Protein AF-A0A016TG68-F1 (afdb_monomer_lite)

Organism: NCBI:txid53326

Sequence (229 aa):
MYLSTQDVYTLNFLNDNLTSVFHIIVNYFLALFPVFTITTNYPIVGATLVNNVRVLRDLIFSANAKVYTEEQTEAEKKKSKTAHILSDIVIYVTMLGLPTVISIITDDMLLLATVTGSYPGVGVQFLIPCLLVIYSRNYAKNELNFPVPKKYASPFESRYWLYAIFLWAAFSIVMVTLNLIGIQKKKRDGNQGFTRVCIIVRERGAYTGNSDWYIEAARHVHLFALVRR

pLDDT: mean 70.19, std 19.14, range [30.45, 92.56]

Radius of gyration: 26.28 Å; chains: 1; bounding box: 58×66×70 Å

Structure (mmCIF, N/CA/C/O backbone):
data_AF-A0A016TG68-F1
#
_entry.id   AF-A0A016TG68-F1
#
loop_
_atom_site.group_PDB
_atom_site.id
_atom_site.type_symbol
_atom_site.label_atom_id
_atom_site.label_alt_id
_atom_site.label_comp_id
_atom_site.label_asym_id
_atom_site.label_entity_id
_atom_site.label_seq_id
_atom_site.pdbx_PDB_ins_code
_atom_site.Cartn_x
_atom_site.Cartn_y
_atom_site.Cartn_z
_atom_site.occupancy
_atom_site.B_iso_or_equiv
_atom_site.auth_seq_id
_atom_site.auth_comp_id
_atom_site.auth_asym_id
_atom_site.auth_atom_id
_atom_site.pdbx_PDB_model_num
ATOM 1 N N . MET A 1 1 ? -31.865 -1.070 23.927 1.00 36.47 1 MET A N 1
ATOM 2 C CA . MET A 1 1 ? -31.881 -1.007 22.448 1.00 36.47 1 MET A CA 1
ATOM 3 C C . MET A 1 1 ? -30.779 -0.038 22.044 1.00 36.47 1 MET A C 1
ATOM 5 O O . MET A 1 1 ? -30.726 1.014 22.660 1.00 36.47 1 MET A O 1
ATOM 9 N N . TYR A 1 2 ? -29.924 -0.426 21.090 1.00 38.19 2 TYR A N 1
ATOM 10 C CA . TYR A 1 2 ? -28.663 0.213 20.652 1.00 38.19 2 TYR A CA 1
ATOM 11 C C . TYR A 1 2 ? -27.423 -0.075 21.509 1.00 38.19 2 TYR A C 1
ATOM 13 O O . TYR A 1 2 ? -27.226 0.565 22.528 1.00 38.19 2 TYR A O 1
ATOM 21 N N . LEU A 1 3 ? -26.615 -1.046 21.057 1.00 34.94 3 LEU A N 1
ATOM 22 C CA . LEU A 1 3 ? -25.137 -1.086 21.071 1.00 34.94 3 LEU A CA 1
ATOM 23 C C . LEU A 1 3 ? -24.699 -2.523 20.728 1.00 34.94 3 LEU A C 1
ATOM 25 O O . LEU A 1 3 ? -24.448 -3.343 21.597 1.00 34.94 3 LEU A O 1
ATOM 29 N N . SER A 1 4 ? -24.688 -2.865 19.437 1.00 40.81 4 SER A N 1
ATOM 30 C CA . SER A 1 4 ? -24.044 -4.100 18.939 1.00 40.81 4 SER A CA 1
ATOM 31 C C . SER A 1 4 ? -23.169 -3.801 17.718 1.00 40.81 4 SER A C 1
ATOM 33 O O . SER A 1 4 ? -22.970 -4.616 16.822 1.00 40.81 4 SER A O 1
ATOM 35 N N . THR A 1 5 ? -22.651 -2.580 17.659 1.00 46.75 5 THR A N 1
ATOM 36 C CA . THR A 1 5 ? -21.757 -2.130 16.601 1.00 46.75 5 THR A CA 1
ATOM 37 C C . THR A 1 5 ? -20.426 -1.760 17.242 1.00 46.75 5 THR A C 1
ATOM 39 O O . THR A 1 5 ? -20.343 -0.722 17.886 1.00 46.75 5 THR A O 1
ATOM 42 N N . GLN A 1 6 ? -19.421 -2.619 17.005 1.00 47.84 6 GLN A N 1
ATOM 43 C CA . GLN A 1 6 ? -17.965 -2.386 17.117 1.00 47.84 6 GLN A CA 1
ATOM 44 C C . GLN A 1 6 ? -17.171 -2.987 18.304 1.00 47.84 6 GLN A C 1
ATOM 46 O O . GLN A 1 6 ? -16.127 -2.459 18.671 1.00 47.84 6 GLN A O 1
ATOM 51 N N . ASP A 1 7 ? -17.511 -4.188 18.782 1.00 50.72 7 ASP A N 1
ATOM 52 C CA . ASP A 1 7 ? -16.639 -4.963 19.696 1.00 50.72 7 ASP A CA 1
ATOM 53 C C . ASP A 1 7 ? -15.548 -5.772 18.965 1.00 50.72 7 ASP A C 1
ATOM 55 O O . ASP A 1 7 ? -15.479 -7.000 19.042 1.00 50.72 7 ASP A O 1
ATOM 59 N N . VAL A 1 8 ? -14.676 -5.098 18.214 1.00 50.94 8 VAL A N 1
ATOM 60 C CA . VAL A 1 8 ? -13.428 -5.725 17.718 1.00 50.94 8 VAL A CA 1
ATOM 61 C C . VAL A 1 8 ? -12.190 -5.048 18.299 1.00 50.94 8 VAL A C 1
ATOM 63 O O . VAL A 1 8 ? -11.175 -5.711 18.505 1.00 50.94 8 VAL A O 1
ATOM 66 N N . TYR A 1 9 ? -12.275 -3.754 18.614 1.00 45.06 9 TYR A N 1
ATOM 67 C CA . TYR A 1 9 ? -11.153 -2.992 19.167 1.00 45.06 9 TYR A CA 1
ATOM 68 C C . TYR A 1 9 ? -11.259 -2.753 20.664 1.00 45.06 9 TYR A C 1
ATOM 70 O O . TYR A 1 9 ? -10.257 -2.834 21.372 1.00 45.06 9 TYR A O 1
ATOM 78 N N . THR A 1 10 ? -12.470 -2.518 21.153 1.00 51.09 10 THR A N 1
ATOM 79 C CA . THR A 1 10 ? -12.802 -2.580 22.569 1.00 51.09 10 THR A CA 1
ATOM 80 C C . THR A 1 10 ? -13.102 -4.033 22.892 1.00 51.09 10 THR A C 1
ATOM 82 O O . THR A 1 10 ? -14.256 -4.447 22.930 1.00 51.09 10 THR A O 1
ATOM 85 N N . LEU A 1 11 ? -12.059 -4.856 23.072 1.00 53.53 11 LEU A N 1
ATOM 86 C CA . LEU A 1 11 ? -12.255 -6.113 23.794 1.00 53.53 11 LEU A CA 1
ATOM 87 C C . LEU A 1 11 ? -13.032 -5.760 25.065 1.00 53.53 11 LEU A C 1
ATOM 89 O O . LEU A 1 11 ? -12.652 -4.822 25.767 1.00 53.53 11 LEU A O 1
ATOM 93 N N . ASN A 1 12 ? -14.130 -6.472 25.305 1.00 55.38 12 ASN A N 1
ATOM 94 C CA . ASN A 1 12 ? -15.008 -6.280 26.450 1.00 55.38 12 ASN A CA 1
ATOM 95 C C . ASN A 1 12 ? -14.268 -6.708 27.735 1.00 55.38 12 ASN A C 1
ATOM 97 O O . ASN A 1 12 ? -14.523 -7.759 28.311 1.00 55.38 12 ASN A O 1
ATOM 101 N N . PHE A 1 13 ? -13.245 -5.938 28.109 1.00 55.34 13 PHE A N 1
ATOM 102 C CA . PHE A 1 13 ? -12.461 -6.081 29.331 1.00 55.34 13 PHE A CA 1
ATOM 103 C C . PHE A 1 13 ? -13.195 -5.455 30.522 1.00 55.34 13 PHE A C 1
ATOM 105 O O . PHE A 1 13 ? -12.828 -5.695 31.672 1.00 55.34 13 PHE A O 1
ATOM 112 N N . LEU A 1 14 ? -14.261 -4.693 30.250 1.00 57.88 14 LEU A N 1
ATOM 113 C CA . LEU A 1 14 ? -15.198 -4.119 31.208 1.00 57.88 14 LEU A CA 1
ATOM 114 C C . LEU A 1 14 ? -16.008 -5.232 31.890 1.00 57.88 14 LEU A C 1
ATOM 116 O O . LEU A 1 14 ? -17.163 -5.475 31.573 1.00 57.88 14 LEU A O 1
ATOM 120 N N . ASN A 1 15 ? -15.386 -5.938 32.835 1.00 59.38 15 ASN A N 1
ATOM 121 C CA . ASN A 1 15 ? -16.124 -6.766 33.779 1.00 59.38 15 ASN A CA 1
ATOM 122 C C . ASN A 1 15 ? -16.970 -5.855 34.681 1.00 59.38 15 ASN A C 1
ATOM 124 O O . ASN A 1 15 ? -16.416 -5.003 35.370 1.00 59.38 15 ASN A O 1
ATOM 128 N N . ASP A 1 16 ? -18.282 -6.090 34.743 1.00 60.94 16 ASP A N 1
ATOM 129 C CA . ASP A 1 16 ? -19.222 -5.318 35.577 1.00 60.94 16 ASP A CA 1
ATOM 130 C C . ASP A 1 16 ? -19.006 -5.501 37.096 1.00 60.94 16 ASP A C 1
ATOM 132 O O . ASP A 1 16 ? -19.500 -4.721 37.907 1.00 60.94 16 ASP A O 1
ATOM 136 N N . ASN A 1 17 ? -18.221 -6.502 37.511 1.00 63.78 17 ASN A N 1
ATOM 137 C CA . ASN A 1 17 ? -17.957 -6.817 38.920 1.00 63.78 17 ASN A CA 1
ATOM 138 C C . ASN A 1 17 ? -16.623 -6.228 39.409 1.00 63.78 17 ASN A C 1
ATOM 140 O O . ASN A 1 17 ? -15.681 -6.954 39.737 1.00 63.78 17 ASN A O 1
ATOM 144 N N . LEU A 1 18 ? -16.533 -4.899 39.451 1.00 59.97 18 LEU A N 1
ATOM 145 C CA . LEU A 1 18 ? -15.350 -4.165 39.914 1.00 59.97 18 LEU A CA 1
ATOM 146 C C . LEU A 1 18 ? -15.476 -3.811 41.404 1.00 59.97 18 LEU A C 1
ATOM 148 O O . LEU A 1 18 ? -16.015 -2.770 41.763 1.00 59.97 18 LEU A O 1
ATOM 152 N N . THR A 1 19 ? -14.953 -4.665 42.285 1.00 67.81 19 THR A N 1
ATOM 153 C CA . THR A 1 19 ? -14.981 -4.446 43.747 1.00 67.81 19 THR A CA 1
ATOM 154 C C . THR A 1 19 ? -13.777 -3.664 44.291 1.00 67.81 19 THR A C 1
ATOM 156 O O . THR A 1 19 ? -13.810 -3.218 45.434 1.00 67.81 19 THR A O 1
ATOM 159 N N . SER A 1 20 ? -12.712 -3.466 43.500 1.00 78.94 20 SER A N 1
ATOM 160 C CA . SER A 1 20 ? -11.478 -2.789 43.934 1.00 78.94 20 SER A CA 1
ATOM 161 C C . SER A 1 20 ? -10.953 -1.790 42.895 1.00 78.94 20 SER A C 1
ATOM 163 O O . SER A 1 20 ? -10.913 -2.071 41.696 1.00 78.94 20 SER A O 1
ATOM 165 N N . VAL A 1 21 ? -10.505 -0.623 43.379 1.00 80.31 21 VAL A N 1
ATOM 166 C CA . VAL A 1 21 ? -9.998 0.515 42.583 1.00 80.31 21 VAL A CA 1
ATOM 167 C C . VAL A 1 21 ? -8.838 0.108 41.668 1.00 80.31 21 VAL A C 1
ATOM 169 O O . VAL A 1 21 ? -8.739 0.584 40.539 1.00 80.31 21 VAL A O 1
ATOM 172 N N . PHE A 1 22 ? -7.991 -0.824 42.110 1.00 82.94 22 PHE A N 1
ATOM 173 C CA . PHE A 1 22 ? -6.874 -1.321 41.306 1.00 82.94 22 PHE A CA 1
ATOM 174 C C . PHE A 1 22 ? -7.345 -2.025 40.022 1.00 82.94 22 PHE A C 1
ATOM 176 O O . PHE A 1 22 ? -6.778 -1.803 38.954 1.00 82.94 22 PHE A O 1
ATOM 183 N N . HIS A 1 23 ? -8.425 -2.810 40.089 1.00 78.31 23 HIS A N 1
ATOM 184 C CA . HIS A 1 23 ? -8.978 -3.482 38.910 1.00 78.31 23 HIS A CA 1
ATOM 185 C C . HIS A 1 23 ? -9.586 -2.494 37.914 1.00 78.31 23 HIS A C 1
ATOM 187 O O . HIS A 1 23 ? -9.471 -2.715 36.714 1.00 78.31 23 HIS A O 1
ATOM 193 N N . ILE A 1 24 ? -10.162 -1.385 38.391 1.00 80.38 24 ILE A N 1
ATOM 194 C CA . ILE A 1 24 ? -10.662 -0.304 37.528 1.00 80.38 24 ILE A CA 1
ATOM 195 C C . ILE A 1 24 ? -9.500 0.313 36.740 1.00 80.38 24 ILE A C 1
ATOM 197 O O . ILE A 1 24 ? -9.582 0.442 35.519 1.00 80.38 24 ILE A O 1
ATOM 201 N N . ILE A 1 25 ? -8.394 0.630 37.420 1.00 84.25 25 ILE A N 1
ATOM 202 C CA . ILE A 1 25 ? -7.199 1.216 36.792 1.00 84.25 25 ILE A CA 1
ATOM 203 C C . ILE A 1 25 ? -6.617 0.271 35.733 1.00 84.25 25 ILE A C 1
ATOM 205 O O . ILE A 1 25 ? -6.356 0.698 34.609 1.00 84.25 25 ILE A O 1
ATOM 209 N N . VAL A 1 26 ? -6.443 -1.013 36.063 1.00 83.25 26 VAL A N 1
ATOM 210 C CA . VAL A 1 26 ? -5.908 -2.015 35.125 1.00 83.25 26 VAL A CA 1
ATOM 211 C C . VAL A 1 26 ? -6.832 -2.200 33.920 1.00 83.25 26 VAL A C 1
ATOM 213 O O . VAL A 1 26 ? -6.351 -2.315 32.796 1.00 83.25 26 VAL A O 1
ATOM 216 N N . ASN A 1 27 ? -8.147 -2.180 34.130 1.00 78.50 27 ASN A N 1
ATOM 217 C CA . ASN A 1 27 ? -9.126 -2.338 33.061 1.00 78.50 27 ASN A CA 1
ATOM 218 C C . ASN A 1 27 ? -9.078 -1.177 32.058 1.00 78.50 27 ASN A C 1
ATOM 220 O O . ASN A 1 27 ? -8.910 -1.393 30.857 1.00 78.50 27 ASN A O 1
ATOM 224 N N . TYR A 1 28 ? -9.106 0.063 32.558 1.00 82.06 28 TYR A N 1
ATOM 225 C CA . TYR A 1 28 ? -8.933 1.241 31.709 1.00 82.06 28 TYR A CA 1
ATOM 226 C C . TYR A 1 28 ? -7.571 1.245 31.009 1.00 82.06 28 TYR A C 1
ATOM 228 O O . TYR A 1 28 ? -7.507 1.541 29.819 1.00 82.06 28 TYR A O 1
ATOM 236 N N . PHE A 1 29 ? -6.491 0.868 31.699 1.00 85.19 29 PHE A N 1
ATOM 237 C CA . PHE A 1 29 ? -5.161 0.784 31.094 1.00 85.19 29 PHE A CA 1
ATOM 238 C C . PHE A 1 29 ? -5.107 -0.231 29.938 1.00 85.19 29 PHE A C 1
ATOM 240 O O . PHE A 1 29 ? -4.595 0.091 28.865 1.00 85.19 29 PHE A O 1
ATOM 247 N N . LEU A 1 30 ? -5.677 -1.427 30.115 1.00 83.81 30 LEU A N 1
ATOM 248 C CA . LEU A 1 30 ? -5.730 -2.464 29.077 1.00 83.81 30 LEU A CA 1
ATOM 249 C C . LEU A 1 30 ? -6.612 -2.061 27.890 1.00 83.81 30 LEU A C 1
ATOM 251 O O . LEU A 1 30 ? -6.246 -2.332 26.746 1.00 83.81 30 LEU A O 1
ATOM 255 N N . ALA A 1 31 ? -7.733 -1.379 28.141 1.00 81.12 31 ALA A N 1
ATOM 256 C CA . ALA A 1 31 ? -8.604 -0.863 27.087 1.00 81.12 31 ALA A CA 1
ATOM 257 C C . ALA A 1 31 ? -7.933 0.255 26.264 1.00 81.12 31 ALA A C 1
ATOM 259 O O . ALA A 1 31 ? -8.159 0.361 25.059 1.00 81.12 31 ALA A O 1
ATOM 260 N N . LEU A 1 32 ? -7.081 1.074 26.891 1.00 85.50 32 LEU A N 1
ATOM 261 C CA . LEU A 1 32 ? -6.424 2.217 26.247 1.00 85.50 32 LEU A CA 1
ATOM 262 C C . LEU A 1 32 ? -5.064 1.871 25.619 1.00 85.50 32 LEU A C 1
ATOM 264 O O . LEU A 1 32 ? -4.572 2.602 24.758 1.00 85.50 32 LEU A O 1
ATOM 268 N N . PHE A 1 33 ? -4.472 0.733 25.986 1.00 86.25 33 PHE A N 1
ATOM 269 C CA . PHE A 1 33 ? -3.186 0.277 25.455 1.00 86.25 33 PHE A CA 1
ATOM 270 C C . PHE A 1 33 ? -3.141 0.185 23.910 1.00 86.25 33 PHE A C 1
ATOM 272 O O . PHE A 1 33 ? -2.205 0.729 23.306 1.00 86.25 33 PHE A O 1
ATOM 279 N N . PRO A 1 34 ? -4.139 -0.409 23.219 1.00 85.69 34 PRO A N 1
ATOM 280 C CA . PRO A 1 34 ? -4.181 -0.404 21.757 1.00 85.69 34 PRO A CA 1
ATOM 281 C C . PRO A 1 34 ? -4.295 1.009 21.175 1.00 85.69 34 PRO A C 1
ATOM 283 O O . PRO A 1 34 ? -3.674 1.306 20.156 1.00 85.69 34 PRO A O 1
ATOM 286 N N . VAL A 1 35 ? -5.040 1.899 21.839 1.00 86.50 35 VAL A N 1
ATOM 287 C CA . VAL A 1 35 ? -5.252 3.286 21.397 1.00 86.50 35 VAL A CA 1
ATOM 288 C C . VAL A 1 35 ? -3.943 4.070 21.427 1.00 86.50 35 VAL A C 1
ATOM 290 O O . VAL A 1 35 ? -3.601 4.726 20.441 1.00 86.50 35 VAL A O 1
ATOM 293 N N . PHE A 1 36 ? -3.163 3.955 22.504 1.00 89.38 36 PHE A N 1
ATOM 294 C CA . PHE A 1 36 ? -1.834 4.566 22.578 1.00 89.38 36 PHE A CA 1
ATOM 295 C C . PHE A 1 36 ? -0.894 4.022 21.502 1.00 89.38 36 PHE A C 1
ATOM 297 O O . PHE A 1 36 ? -0.219 4.792 20.817 1.00 89.38 36 PHE A O 1
ATOM 304 N N . THR A 1 37 ? -0.911 2.705 21.296 1.00 90.12 37 THR A N 1
ATOM 305 C CA . THR A 1 37 ? -0.090 2.045 20.274 1.00 90.12 37 THR A CA 1
ATOM 306 C C . THR A 1 37 ? -0.422 2.561 18.871 1.00 90.12 37 THR A C 1
ATOM 308 O O . THR A 1 37 ? 0.479 2.912 18.108 1.00 90.12 37 THR A O 1
ATOM 311 N N . ILE A 1 38 ? -1.708 2.656 18.519 1.00 89.50 38 ILE A N 1
ATOM 312 C CA . ILE A 1 38 ? -2.144 3.170 17.213 1.00 89.50 38 ILE A CA 1
ATOM 313 C C . ILE A 1 38 ? -1.796 4.657 17.078 1.00 89.50 38 ILE A C 1
ATOM 315 O O . ILE A 1 38 ? -1.282 5.064 16.039 1.00 89.50 38 ILE A O 1
ATOM 319 N N . THR A 1 39 ? -1.997 5.453 18.130 1.00 90.50 39 THR A N 1
ATOM 320 C CA . THR A 1 39 ? -1.737 6.902 18.113 1.00 90.50 39 THR A CA 1
ATOM 321 C C . THR A 1 39 ? -0.260 7.226 17.888 1.00 90.50 39 THR A C 1
ATOM 323 O O . THR A 1 39 ? 0.047 8.142 17.133 1.00 90.50 39 THR A O 1
ATOM 326 N N . THR A 1 40 ? 0.667 6.469 18.482 1.00 92.56 40 THR A N 1
ATOM 327 C CA . THR A 1 40 ? 2.109 6.651 18.235 1.00 92.56 40 THR A CA 1
ATOM 328 C C . THR A 1 40 ? 2.520 6.170 16.846 1.00 92.56 40 THR A C 1
ATOM 330 O O . THR A 1 40 ? 3.323 6.823 16.180 1.00 92.56 40 THR A O 1
ATOM 333 N N . ASN A 1 41 ? 1.978 5.043 16.384 1.00 91.56 41 ASN A N 1
ATOM 334 C CA . ASN A 1 41 ? 2.401 4.455 15.114 1.00 91.56 41 ASN A CA 1
ATOM 335 C C . ASN A 1 41 ? 1.819 5.190 13.898 1.00 91.56 41 ASN A C 1
ATOM 337 O O . ASN A 1 41 ? 2.461 5.251 12.848 1.00 91.56 41 ASN A O 1
ATOM 341 N N . TYR A 1 42 ? 0.628 5.775 14.027 1.00 88.50 42 TYR A N 1
ATOM 342 C CA . TYR A 1 42 ? -0.088 6.375 12.905 1.00 88.50 42 TYR A CA 1
ATOM 343 C C . TYR A 1 42 ? 0.647 7.572 12.263 1.00 88.50 42 TYR A C 1
ATOM 345 O O . TYR A 1 42 ? 0.832 7.551 11.044 1.00 88.50 42 TYR A O 1
ATOM 353 N N . PRO A 1 43 ? 1.171 8.565 13.014 1.00 88.94 43 PRO A N 1
ATOM 354 C CA . PRO A 1 43 ? 1.959 9.657 12.440 1.00 88.94 43 PRO A CA 1
ATOM 355 C C . PRO A 1 43 ? 3.251 9.183 11.769 1.00 88.94 43 PRO A C 1
ATOM 357 O O . PRO A 1 43 ? 3.631 9.719 10.730 1.00 88.94 43 PRO A O 1
ATOM 360 N N . ILE A 1 44 ? 3.915 8.166 12.329 1.00 91.06 44 ILE A N 1
ATOM 361 C CA . ILE A 1 44 ? 5.170 7.619 11.789 1.00 91.06 44 ILE A CA 1
ATOM 362 C C . ILE A 1 44 ? 4.913 6.974 10.420 1.00 91.06 44 ILE A C 1
ATOM 364 O O . ILE A 1 44 ? 5.604 7.266 9.438 1.00 91.06 44 ILE A O 1
ATOM 368 N N . VAL A 1 45 ? 3.882 6.132 10.326 1.00 90.50 45 VAL A N 1
ATOM 369 C CA . VAL A 1 45 ? 3.477 5.503 9.059 1.00 90.50 45 VAL A CA 1
ATOM 370 C C . VAL A 1 45 ? 2.989 6.556 8.058 1.00 90.50 45 VAL A C 1
ATOM 372 O O . VAL A 1 45 ? 3.353 6.508 6.884 1.00 90.50 45 VAL A O 1
ATOM 375 N N . GLY A 1 46 ? 2.233 7.558 8.514 1.00 88.81 46 GLY A N 1
ATOM 376 C CA . GLY A 1 46 ? 1.783 8.664 7.668 1.00 88.81 46 GLY A CA 1
ATOM 377 C C . GLY A 1 46 ? 2.943 9.468 7.071 1.00 88.81 46 GLY A C 1
ATOM 378 O O . GLY A 1 46 ? 2.994 9.679 5.859 1.00 88.81 46 GLY A O 1
ATOM 379 N N . ALA A 1 47 ? 3.916 9.867 7.893 1.00 87.44 47 ALA A N 1
ATOM 380 C CA . ALA A 1 47 ? 5.073 10.640 7.443 1.00 87.44 47 ALA A CA 1
ATOM 381 C C . ALA A 1 47 ? 5.955 9.856 6.456 1.00 87.44 47 ALA A C 1
ATOM 383 O O . ALA A 1 47 ? 6.399 10.406 5.445 1.00 87.44 47 ALA A O 1
ATOM 384 N N . THR A 1 48 ? 6.176 8.562 6.710 1.00 92.38 48 THR A N 1
ATOM 385 C CA . THR A 1 48 ? 6.960 7.696 5.811 1.00 92.38 48 THR A CA 1
ATOM 386 C C . THR A 1 48 ? 6.264 7.477 4.470 1.00 92.38 48 THR A C 1
ATOM 388 O O . THR A 1 48 ? 6.912 7.583 3.427 1.00 92.38 48 THR A O 1
ATOM 391 N N . LEU A 1 49 ? 4.945 7.257 4.462 1.00 88.75 49 LEU A N 1
ATOM 392 C CA . LEU A 1 49 ? 4.170 7.136 3.226 1.00 88.75 49 LEU A CA 1
ATOM 393 C C . LEU A 1 49 ? 4.231 8.420 2.391 1.00 88.75 49 LEU A C 1
ATOM 395 O O . LEU A 1 49 ? 4.479 8.352 1.188 1.00 88.75 49 LEU A O 1
ATOM 399 N N . VAL A 1 50 ? 4.059 9.586 3.021 1.00 89.31 50 VAL A N 1
ATOM 400 C CA . VAL A 1 50 ? 4.145 10.882 2.329 1.00 89.31 50 VAL A CA 1
ATOM 401 C C . VAL A 1 50 ? 5.518 11.065 1.691 1.00 89.31 50 VAL A C 1
ATOM 403 O O . VAL A 1 50 ? 5.603 11.475 0.533 1.00 89.31 50 VAL A O 1
ATOM 406 N N . ASN A 1 51 ? 6.591 10.726 2.408 1.00 89.62 51 ASN A N 1
ATOM 407 C CA . ASN A 1 51 ? 7.938 10.811 1.857 1.00 89.62 51 ASN A CA 1
ATOM 408 C C . ASN A 1 51 ? 8.131 9.860 0.660 1.00 89.62 51 ASN A C 1
ATOM 410 O O . ASN A 1 51 ? 8.640 10.275 -0.380 1.00 89.62 51 ASN A O 1
ATOM 414 N N . ASN A 1 52 ? 7.654 8.616 0.763 1.00 90.94 52 ASN A N 1
ATOM 415 C CA . ASN A 1 52 ? 7.739 7.632 -0.322 1.00 90.94 52 ASN A CA 1
ATOM 416 C C . ASN A 1 52 ? 6.965 8.076 -1.574 1.00 90.94 52 ASN A C 1
ATOM 418 O O . ASN A 1 52 ? 7.457 7.930 -2.692 1.00 90.94 52 ASN A O 1
ATOM 422 N N . VAL A 1 53 ? 5.772 8.653 -1.401 1.00 89.56 53 VAL A N 1
ATOM 423 C CA . VAL A 1 53 ? 4.954 9.160 -2.514 1.00 89.56 53 VAL A CA 1
ATOM 424 C C . VAL A 1 53 ? 5.593 10.385 -3.167 1.00 89.56 53 VAL A C 1
ATOM 426 O O . VAL A 1 53 ? 5.547 10.498 -4.391 1.00 89.56 53 VAL A O 1
ATOM 429 N N . ARG A 1 54 ? 6.229 11.277 -2.393 1.00 86.62 54 ARG A N 1
ATOM 430 C CA . ARG A 1 54 ? 6.984 12.414 -2.950 1.00 86.62 54 ARG A CA 1
ATOM 431 C C . ARG A 1 54 ? 8.117 11.939 -3.852 1.00 86.62 54 ARG A C 1
ATOM 433 O O . ARG A 1 54 ? 8.186 12.369 -4.997 1.00 86.62 54 ARG A O 1
ATOM 440 N N . VAL A 1 55 ? 8.928 10.989 -3.383 1.00 88.81 55 VAL A N 1
ATOM 441 C CA . VAL A 1 55 ? 10.005 10.397 -4.193 1.00 88.81 55 VAL A CA 1
ATOM 442 C C . VAL A 1 55 ? 9.442 9.721 -5.442 1.00 88.81 55 VAL A C 1
ATOM 444 O O . VAL A 1 55 ? 9.953 9.933 -6.538 1.00 88.81 55 VAL A O 1
ATOM 447 N N . LEU A 1 56 ? 8.363 8.945 -5.309 1.00 88.38 56 LEU A N 1
ATOM 448 C CA . LEU A 1 56 ? 7.723 8.293 -6.451 1.00 88.38 56 LEU A CA 1
ATOM 449 C C . LEU A 1 56 ? 7.226 9.313 -7.486 1.00 88.38 56 LEU A C 1
ATOM 451 O O . LEU A 1 56 ? 7.462 9.135 -8.680 1.00 88.38 56 LEU A O 1
ATOM 455 N N . ARG A 1 57 ? 6.575 10.394 -7.043 1.00 86.06 57 ARG A N 1
ATOM 456 C CA . ARG A 1 57 ? 6.146 11.492 -7.916 1.00 86.06 57 ARG A CA 1
ATOM 457 C C . ARG A 1 57 ? 7.341 12.118 -8.618 1.00 86.06 57 ARG A C 1
ATOM 459 O O . ARG A 1 57 ? 7.280 12.302 -9.828 1.00 86.06 57 ARG A O 1
ATOM 466 N N . ASP A 1 58 ? 8.398 12.442 -7.884 1.00 84.81 58 ASP A N 1
ATOM 467 C CA . ASP A 1 58 ? 9.570 13.111 -8.444 1.00 84.81 58 ASP A CA 1
ATOM 468 C C . ASP A 1 58 ? 10.268 12.219 -9.477 1.00 84.81 58 ASP A C 1
ATOM 470 O O . ASP A 1 58 ? 10.678 12.716 -10.524 1.00 84.81 58 ASP A O 1
ATOM 474 N N . LEU A 1 59 ? 10.318 10.900 -9.256 1.00 85.75 59 LEU A N 1
ATOM 475 C CA . LEU A 1 59 ? 10.813 9.928 -10.237 1.00 85.75 59 LEU A CA 1
ATOM 476 C C . LEU A 1 59 ? 9.933 9.870 -11.494 1.00 85.75 59 LEU A C 1
ATOM 478 O O . LEU A 1 59 ? 10.458 9.930 -12.605 1.00 85.75 59 LEU A O 1
ATOM 482 N N . ILE A 1 60 ? 8.609 9.786 -11.338 1.00 84.94 60 ILE A N 1
ATOM 483 C CA . ILE A 1 60 ? 7.663 9.737 -12.467 1.00 84.94 60 ILE A CA 1
ATOM 484 C C . ILE A 1 60 ? 7.702 11.047 -13.263 1.00 84.94 60 ILE A C 1
ATOM 486 O O . ILE A 1 60 ? 7.773 11.035 -14.491 1.00 84.94 60 ILE A O 1
ATOM 490 N N . PHE A 1 61 ? 7.683 12.187 -12.575 1.00 81.69 61 PHE A N 1
ATOM 491 C CA . PHE A 1 61 ? 7.698 13.497 -13.211 1.00 81.69 61 PHE A CA 1
ATOM 492 C C . PHE A 1 61 ? 9.054 13.789 -13.856 1.00 81.69 61 PHE A C 1
ATOM 494 O O . PHE A 1 61 ? 9.077 14.296 -14.969 1.00 81.69 61 PHE A O 1
ATOM 501 N N . SER A 1 62 ? 10.174 13.401 -13.238 1.00 76.00 62 SER A N 1
ATOM 502 C CA . SER A 1 62 ? 11.506 13.535 -13.851 1.00 76.00 62 SER A CA 1
ATOM 503 C C . SER A 1 62 ? 11.686 12.627 -15.068 1.00 76.00 62 SER A C 1
ATOM 505 O O . SER A 1 62 ? 12.339 13.026 -16.031 1.00 76.00 62 SER A O 1
ATOM 507 N N . ALA A 1 63 ? 11.094 11.427 -15.066 1.00 69.69 63 ALA A N 1
ATOM 508 C CA . ALA A 1 63 ? 11.067 10.563 -16.246 1.00 69.69 63 ALA A CA 1
ATOM 509 C C . ALA A 1 63 ? 10.295 11.216 -17.407 1.00 69.69 63 ALA A C 1
ATOM 511 O O . ALA A 1 63 ? 10.738 11.140 -18.551 1.00 69.69 63 ALA A O 1
ATOM 512 N N . ASN A 1 64 ? 9.198 11.918 -17.106 1.00 63.97 64 ASN A N 1
ATOM 513 C CA . ASN A 1 64 ? 8.397 12.639 -18.099 1.00 63.97 64 ASN A CA 1
ATOM 514 C C . ASN A 1 64 ? 9.019 13.989 -18.516 1.00 63.97 64 ASN A C 1
ATOM 516 O O . ASN A 1 64 ? 8.875 14.402 -19.663 1.00 63.97 64 ASN A O 1
ATOM 520 N N . ALA A 1 65 ? 9.731 14.673 -17.616 1.00 60.31 65 ALA A N 1
ATOM 521 C CA . ALA A 1 65 ? 10.325 15.990 -17.855 1.00 60.31 65 ALA A CA 1
ATOM 522 C C . ALA A 1 65 ? 11.564 15.948 -18.762 1.00 60.31 65 ALA A C 1
ATOM 524 O O . ALA A 1 65 ? 11.848 16.938 -19.427 1.00 60.31 65 ALA A O 1
ATOM 525 N N . LYS A 1 66 ? 12.254 14.801 -18.889 1.00 52.06 66 LYS A N 1
ATOM 526 C CA . LYS A 1 66 ? 13.327 14.622 -19.892 1.00 52.06 66 LYS A CA 1
ATOM 527 C C . LYS A 1 66 ? 12.862 14.811 -21.351 1.00 52.06 66 LYS A C 1
ATOM 529 O O . LYS A 1 66 ? 13.701 14.814 -22.244 1.00 52.06 66 LYS A O 1
ATOM 534 N N . VAL A 1 67 ? 11.556 14.953 -21.592 1.00 51.47 67 VAL A N 1
ATOM 535 C CA . VAL A 1 67 ? 10.945 15.169 -22.913 1.00 51.47 67 VAL A CA 1
ATOM 536 C C . VAL A 1 67 ? 10.723 16.661 -23.236 1.00 51.47 67 VAL A C 1
ATOM 538 O O . VAL A 1 67 ? 10.512 16.988 -24.398 1.00 51.47 67 VAL A O 1
ATOM 541 N N . TYR A 1 68 ? 10.823 17.579 -22.266 1.00 45.44 68 TYR A N 1
ATOM 542 C CA . TYR A 1 68 ? 10.591 19.016 -22.485 1.00 45.44 68 TYR A CA 1
ATOM 543 C C . TYR A 1 68 ? 11.706 19.861 -21.861 1.00 45.44 68 TYR A C 1
ATOM 545 O O . TYR A 1 68 ? 11.611 20.322 -20.726 1.00 45.44 68 TYR A O 1
ATOM 553 N N . THR A 1 69 ? 12.760 20.078 -22.633 1.00 46.53 69 THR A N 1
ATOM 554 C CA . THR A 1 69 ? 13.762 21.130 -22.412 1.00 46.53 69 THR A CA 1
ATOM 555 C C . THR A 1 69 ? 13.607 22.062 -23.630 1.00 46.53 69 THR A C 1
ATOM 557 O O . THR A 1 69 ? 13.399 21.559 -24.728 1.00 46.53 69 THR A O 1
ATOM 560 N N . GLU A 1 70 ? 13.569 23.390 -23.573 1.00 49.69 70 GLU A N 1
ATOM 561 C CA . GLU A 1 70 ? 14.326 24.375 -22.797 1.00 49.69 70 GLU A CA 1
ATOM 562 C C . GLU A 1 70 ? 13.538 25.704 -22.712 1.00 49.69 70 GLU A C 1
ATOM 564 O O . GLU A 1 70 ? 12.518 25.866 -23.371 1.00 49.69 70 GLU A O 1
ATOM 569 N N . GLU A 1 71 ? 14.075 26.646 -21.929 1.00 50.09 71 GLU A N 1
ATOM 570 C CA . GLU A 1 71 ? 13.643 28.040 -21.701 1.00 50.09 71 GLU A CA 1
ATOM 571 C C . GLU A 1 71 ? 12.599 28.266 -20.598 1.00 50.09 71 GLU A C 1
ATOM 573 O O . GLU A 1 71 ? 11.403 28.349 -20.849 1.00 50.09 71 GLU A O 1
ATOM 578 N N . GLN A 1 72 ? 13.065 28.468 -19.354 1.00 47.50 72 GLN A N 1
ATOM 579 C CA . GLN A 1 72 ? 12.251 29.106 -18.309 1.00 47.50 72 GLN A CA 1
ATOM 580 C C . GLN A 1 72 ? 13.031 30.188 -17.547 1.00 47.50 72 GLN A C 1
ATOM 582 O O . GLN A 1 72 ? 14.071 29.939 -16.930 1.00 47.50 72 GLN A O 1
ATOM 587 N N . THR A 1 73 ? 12.483 31.402 -17.592 1.00 55.47 73 THR A N 1
ATOM 588 C CA . THR A 1 73 ? 12.970 32.661 -17.006 1.00 55.47 73 THR A CA 1
ATOM 589 C C . THR A 1 73 ? 12.873 32.657 -15.468 1.00 55.47 73 THR A C 1
ATOM 591 O O . THR A 1 73 ? 12.020 31.990 -14.883 1.00 55.47 73 THR A O 1
ATOM 594 N N . GLU A 1 74 ? 13.699 33.443 -14.764 1.00 55.50 74 GLU A N 1
ATOM 595 C CA . GLU A 1 74 ? 13.805 33.463 -13.285 1.00 55.50 74 GLU A CA 1
ATOM 596 C C . GLU A 1 74 ? 12.478 33.690 -12.522 1.00 55.50 74 GLU A C 1
ATOM 598 O O . GLU A 1 74 ? 12.312 33.195 -11.402 1.00 55.50 74 GLU A O 1
ATOM 603 N N . ALA A 1 75 ? 11.500 34.371 -13.132 1.00 53.38 75 ALA A N 1
ATOM 604 C CA . ALA A 1 75 ? 10.157 34.561 -12.575 1.00 53.38 75 ALA A CA 1
ATOM 605 C C . ALA A 1 75 ? 9.334 33.254 -12.519 1.00 53.38 75 ALA A C 1
ATOM 607 O O . ALA A 1 75 ? 8.565 33.037 -11.575 1.00 53.38 75 ALA A O 1
ATOM 608 N N . GLU A 1 76 ? 9.536 32.341 -13.472 1.00 54.88 76 GLU A N 1
ATOM 609 C CA . GLU A 1 76 ? 8.861 31.039 -13.510 1.00 54.88 76 GLU A CA 1
ATOM 610 C C . GLU A 1 76 ? 9.426 30.079 -12.458 1.00 54.88 76 GLU A C 1
ATOM 612 O O . GLU A 1 76 ? 8.682 29.305 -11.853 1.00 54.88 76 GLU A O 1
ATOM 617 N N . LYS A 1 77 ? 10.713 30.218 -12.114 1.00 54.03 77 LYS A N 1
ATOM 618 C CA . LYS A 1 77 ? 11.387 29.427 -11.070 1.00 54.03 77 LYS A CA 1
ATOM 619 C C . LYS A 1 77 ? 10.800 29.672 -9.672 1.00 54.03 77 LYS A C 1
ATOM 621 O O . LYS A 1 77 ? 10.724 28.749 -8.859 1.00 54.03 77 LYS A O 1
ATOM 626 N N . LYS A 1 78 ? 10.341 30.897 -9.377 1.00 55.03 78 LYS A N 1
ATOM 627 C CA . LYS A 1 78 ? 9.680 31.241 -8.099 1.00 55.03 78 LYS A CA 1
ATOM 628 C C . LYS A 1 78 ? 8.244 30.704 -8.040 1.00 55.03 78 LYS A C 1
ATOM 630 O O . LYS A 1 78 ? 7.851 30.146 -7.019 1.00 55.03 78 LYS A O 1
ATOM 635 N N . LYS A 1 79 ? 7.501 30.794 -9.151 1.00 56.31 79 LYS A N 1
ATOM 636 C CA . LYS A 1 79 ? 6.148 30.223 -9.297 1.00 56.31 79 LYS A CA 1
ATOM 637 C C . LYS A 1 79 ? 6.167 28.691 -9.224 1.00 56.31 79 LYS A C 1
ATOM 639 O O . LYS A 1 79 ? 5.316 28.105 -8.560 1.00 56.31 79 LYS A O 1
ATOM 644 N N . SER A 1 80 ? 7.181 28.062 -9.819 1.00 59.69 80 SER A N 1
ATOM 645 C CA . SER A 1 80 ? 7.448 26.622 -9.736 1.00 59.69 80 SER A CA 1
ATOM 646 C C . SER A 1 80 ? 7.713 26.181 -8.293 1.00 59.69 80 SER A C 1
ATOM 648 O O . SER A 1 80 ? 7.047 25.267 -7.814 1.00 59.69 80 SER A O 1
ATOM 650 N N . LYS A 1 81 ? 8.580 26.874 -7.536 1.00 62.03 81 LYS A N 1
ATOM 651 C CA . LYS A 1 81 ? 8.828 26.546 -6.116 1.00 62.03 81 LYS A CA 1
ATOM 652 C C . LYS A 1 81 ? 7.555 26.599 -5.265 1.00 62.03 81 LYS A C 1
ATOM 654 O O . LYS A 1 81 ? 7.322 25.698 -4.464 1.00 62.03 81 LYS A O 1
ATOM 659 N N . THR A 1 82 ? 6.705 27.608 -5.457 1.00 63.59 82 THR A N 1
ATOM 660 C CA . THR A 1 82 ? 5.410 27.693 -4.761 1.00 63.59 82 THR A CA 1
ATOM 661 C C . THR A 1 82 ? 4.439 26.595 -5.210 1.00 63.59 82 THR A C 1
ATOM 663 O O . THR A 1 82 ? 3.752 26.021 -4.368 1.00 63.59 82 THR A O 1
ATOM 666 N N . ALA A 1 83 ? 4.407 26.250 -6.501 1.00 66.25 83 ALA A N 1
ATOM 667 C CA . ALA A 1 83 ? 3.583 25.158 -7.023 1.00 66.25 83 ALA A CA 1
ATOM 668 C C . ALA A 1 83 ? 4.026 23.782 -6.489 1.00 66.25 83 ALA A C 1
ATOM 670 O O . ALA A 1 83 ? 3.177 22.966 -6.132 1.00 66.25 83 ALA A O 1
ATOM 671 N N . HIS A 1 84 ? 5.334 23.549 -6.350 1.00 70.19 84 HIS A N 1
ATOM 672 C CA . HIS A 1 84 ? 5.874 22.336 -5.733 1.00 70.19 84 HIS A CA 1
ATOM 673 C C . HIS A 1 84 ? 5.450 22.220 -4.263 1.00 70.19 84 HIS A C 1
ATOM 675 O O . HIS A 1 84 ? 4.918 21.183 -3.872 1.00 70.19 84 HIS A O 1
ATOM 681 N N . ILE A 1 85 ? 5.554 23.301 -3.482 1.00 73.12 85 ILE A N 1
ATOM 682 C CA . ILE A 1 85 ? 5.126 23.313 -2.072 1.00 73.12 85 ILE A CA 1
ATOM 683 C C . ILE A 1 85 ? 3.610 23.096 -1.943 1.00 73.12 85 ILE A C 1
ATOM 685 O O . ILE A 1 85 ? 3.167 22.312 -1.105 1.00 73.12 85 ILE A O 1
ATOM 689 N N . LEU A 1 86 ? 2.802 23.743 -2.790 1.00 76.25 86 LEU A N 1
ATOM 690 C CA . LEU A 1 86 ? 1.353 23.532 -2.804 1.00 76.25 86 LEU A CA 1
ATOM 691 C C . LEU A 1 86 ? 1.015 22.072 -3.132 1.00 76.25 86 LEU A C 1
ATOM 693 O O . LEU A 1 86 ? 0.186 21.467 -2.456 1.00 76.25 86 LEU A O 1
ATOM 697 N N . SER A 1 87 ? 1.697 21.482 -4.117 1.00 75.69 87 SER A N 1
ATOM 698 C CA . SER A 1 87 ? 1.515 20.072 -4.466 1.00 75.69 87 SER A CA 1
ATOM 699 C C . SER A 1 87 ? 1.911 19.130 -3.321 1.00 75.69 87 SER A C 1
ATOM 701 O O . SER A 1 87 ? 1.228 18.136 -3.082 1.00 75.69 87 SER A O 1
ATOM 703 N N . ASP A 1 88 ? 2.948 19.467 -2.550 1.00 78.56 88 ASP A N 1
ATOM 704 C CA . ASP A 1 88 ? 3.391 18.683 -1.393 1.00 78.56 88 ASP A CA 1
ATOM 705 C C . ASP A 1 88 ? 2.383 18.712 -0.239 1.00 78.56 88 ASP A C 1
ATOM 707 O O . ASP A 1 88 ? 2.211 17.702 0.454 1.00 78.56 88 ASP A O 1
ATOM 711 N N . ILE A 1 89 ? 1.712 19.851 -0.037 1.00 82.94 89 ILE A N 1
ATOM 712 C CA . ILE A 1 89 ? 0.626 19.999 0.939 1.00 82.94 89 ILE A CA 1
ATOM 713 C C . ILE A 1 89 ? -0.606 19.221 0.471 1.00 82.94 89 ILE A C 1
ATOM 715 O O . ILE A 1 89 ? -1.191 18.483 1.262 1.00 82.94 89 ILE A O 1
ATOM 719 N N . VAL A 1 90 ? -0.970 19.314 -0.811 1.00 85.88 90 VAL A N 1
ATOM 720 C CA . VAL A 1 90 ? -2.101 18.564 -1.384 1.00 85.88 90 VAL A CA 1
ATOM 721 C C . VAL A 1 90 ? -1.892 17.055 -1.245 1.00 85.88 90 VAL A C 1
ATOM 723 O O . VAL A 1 90 ? -2.829 16.348 -0.877 1.00 85.88 90 VAL A O 1
ATOM 726 N N . ILE A 1 91 ? -0.673 16.553 -1.462 1.00 85.75 91 ILE A N 1
ATOM 727 C CA . ILE A 1 91 ? -0.342 15.134 -1.253 1.00 85.75 91 ILE A CA 1
ATOM 728 C C . ILE A 1 91 ? -0.528 14.741 0.212 1.00 85.75 91 ILE A C 1
ATOM 730 O O . ILE A 1 91 ? -1.152 13.718 0.487 1.00 85.75 91 ILE A O 1
ATOM 734 N N . TYR A 1 92 ? -0.025 15.549 1.150 1.00 86.12 92 TYR A N 1
ATOM 735 C CA . TYR A 1 92 ? -0.172 15.277 2.581 1.00 86.12 92 TYR A CA 1
ATOM 736 C C . TYR A 1 92 ? -1.648 15.241 3.002 1.00 86.12 92 TYR A C 1
ATOM 738 O O . TYR A 1 92 ? -2.092 14.287 3.639 1.00 86.12 92 TYR A O 1
ATOM 746 N N . VAL A 1 93 ? -2.425 16.243 2.580 1.00 87.81 93 VAL A N 1
ATOM 747 C CA . VAL A 1 93 ? -3.864 16.336 2.858 1.00 87.81 93 VAL A CA 1
ATOM 748 C C . VAL A 1 93 ? -4.628 15.185 2.210 1.00 87.81 93 VAL A C 1
ATOM 750 O O . VAL A 1 93 ? -5.513 14.627 2.843 1.00 87.81 93 VAL A O 1
ATOM 753 N N . THR A 1 94 ? -4.275 14.775 0.993 1.00 87.06 94 THR A N 1
ATOM 754 C CA . THR A 1 94 ? -4.938 13.653 0.310 1.00 87.06 94 THR A CA 1
ATOM 755 C C . THR A 1 94 ? -4.610 12.321 0.982 1.00 87.06 94 THR A C 1
ATOM 757 O O . THR A 1 94 ? -5.507 11.517 1.214 1.00 87.06 94 THR A O 1
ATOM 760 N N . MET A 1 95 ? -3.344 12.082 1.338 1.00 88.00 95 MET A N 1
ATOM 761 C CA . MET A 1 95 ? -2.910 10.832 1.974 1.00 88.00 95 MET A CA 1
ATOM 762 C C . MET A 1 95 ? -3.462 10.663 3.389 1.00 88.00 95 MET A C 1
ATOM 764 O O . MET A 1 95 ? -3.787 9.544 3.773 1.00 88.00 95 MET A O 1
ATOM 768 N N . LEU A 1 96 ? -3.585 11.750 4.157 1.00 86.81 96 LEU A N 1
ATOM 769 C CA . LEU A 1 96 ? -4.170 11.713 5.499 1.00 86.81 96 LEU A CA 1
ATOM 770 C C . LEU A 1 96 ? -5.702 11.808 5.466 1.00 86.81 96 LEU A C 1
ATOM 772 O O . LEU A 1 96 ? -6.382 11.176 6.269 1.00 86.81 96 LEU A O 1
ATOM 776 N N . GLY A 1 97 ? -6.238 12.586 4.528 1.00 87.81 97 GLY A N 1
ATOM 777 C CA . GLY A 1 97 ? -7.667 12.819 4.347 1.00 87.81 97 GLY A CA 1
ATOM 778 C C . GLY A 1 97 ? -8.405 11.614 3.773 1.00 87.81 97 GLY A C 1
ATOM 779 O O . GLY A 1 97 ? -9.556 11.373 4.118 1.00 87.81 97 GLY A O 1
ATOM 780 N N . LEU A 1 98 ? -7.758 10.812 2.927 1.00 89.19 98 LEU A N 1
ATOM 781 C CA . LEU A 1 98 ? -8.391 9.630 2.346 1.00 89.19 98 LEU A CA 1
ATOM 782 C C . LEU A 1 98 ? -8.788 8.600 3.430 1.00 89.19 98 LEU A C 1
ATOM 784 O O . LEU A 1 98 ? -9.964 8.238 3.477 1.00 89.19 98 LEU A O 1
ATOM 788 N N . PRO A 1 99 ? -7.896 8.164 4.346 1.00 87.69 99 PRO A N 1
ATOM 789 C CA . PRO A 1 99 ? -8.274 7.297 5.461 1.00 87.69 99 PRO A CA 1
ATOM 790 C C . PRO A 1 99 ? -9.344 7.892 6.382 1.00 87.69 99 PRO A C 1
ATOM 792 O O . PRO A 1 99 ? -10.203 7.148 6.850 1.00 87.69 99 PRO A O 1
ATOM 795 N N . THR A 1 100 ? -9.337 9.208 6.632 1.00 87.81 100 THR A N 1
ATOM 796 C CA . THR A 1 100 ? -10.341 9.838 7.508 1.00 87.81 100 THR A CA 1
ATOM 797 C C . THR A 1 100 ? -11.717 9.881 6.856 1.00 87.81 100 THR A C 1
ATOM 799 O O . THR A 1 100 ? -12.701 9.538 7.504 1.00 87.81 100 THR A O 1
ATOM 802 N N . VAL A 1 101 ? -11.803 10.207 5.565 1.00 90.31 101 VAL A N 1
ATOM 803 C CA . VAL A 1 101 ? -13.063 10.153 4.807 1.00 90.31 101 VAL A CA 1
ATOM 804 C C . VAL A 1 101 ? -13.593 8.722 4.742 1.00 90.31 101 VAL A C 1
ATOM 806 O O . VAL A 1 101 ? -14.773 8.491 5.002 1.00 90.31 101 VAL A O 1
ATOM 809 N N . ILE A 1 102 ? -12.724 7.743 4.468 1.00 88.19 102 ILE A N 1
ATOM 810 C CA . ILE A 1 102 ? -13.110 6.326 4.459 1.00 88.19 102 ILE A CA 1
ATOM 811 C C . ILE A 1 102 ? -13.616 5.893 5.841 1.00 88.19 102 ILE A C 1
ATOM 813 O O . ILE A 1 102 ? -14.611 5.173 5.913 1.00 88.19 102 ILE A O 1
ATOM 817 N N . SER A 1 103 ? -12.986 6.364 6.921 1.00 85.69 103 SER A N 1
ATOM 818 C CA . SER A 1 103 ? -13.410 6.084 8.296 1.00 85.69 103 SER A CA 1
ATOM 819 C C . SER A 1 103 ? -14.756 6.711 8.662 1.00 85.69 103 SER A C 1
ATOM 821 O O . SER A 1 103 ? -15.432 6.172 9.528 1.00 85.69 103 SER A O 1
ATOM 823 N N . ILE A 1 104 ? -15.141 7.834 8.047 1.00 85.94 104 ILE A N 1
ATOM 824 C CA . ILE A 1 104 ? -16.447 8.477 8.276 1.00 85.94 104 ILE A CA 1
ATOM 825 C C . ILE A 1 104 ? -17.560 7.742 7.520 1.00 85.94 104 ILE A C 1
ATOM 827 O O . ILE A 1 104 ? -18.694 7.695 7.982 1.00 85.94 104 ILE A O 1
ATOM 831 N N . ILE A 1 105 ? -17.246 7.183 6.349 1.00 87.81 105 ILE A N 1
ATOM 832 C CA . ILE A 1 105 ? -18.227 6.515 5.481 1.00 87.81 105 ILE A CA 1
ATOM 833 C C . ILE A 1 105 ? -18.384 5.025 5.834 1.00 87.81 105 ILE A C 1
ATOM 835 O O . ILE A 1 105 ? -19.423 4.431 5.553 1.00 87.81 105 ILE A O 1
ATOM 839 N N . THR A 1 106 ? -17.356 4.397 6.414 1.00 82.38 106 THR A N 1
ATOM 840 C CA . THR A 1 106 ? -17.300 2.941 6.614 1.00 82.38 106 THR A CA 1
ATOM 841 C C . THR A 1 106 ? -17.396 2.565 8.089 1.00 82.38 106 THR A C 1
ATOM 843 O O . THR A 1 106 ? -16.427 2.709 8.828 1.00 82.38 106 THR A O 1
ATOM 846 N N . ASP A 1 107 ? -18.513 1.956 8.490 1.00 79.06 107 ASP A N 1
ATOM 847 C CA . ASP A 1 107 ? -18.714 1.477 9.869 1.00 79.06 107 ASP A CA 1
ATOM 848 C C . ASP A 1 107 ? -18.094 0.090 10.140 1.00 79.06 107 ASP A C 1
ATOM 850 O O . ASP A 1 107 ? -17.879 -0.307 11.290 1.00 79.06 107 ASP A O 1
ATOM 854 N N . ASP A 1 108 ? -17.788 -0.664 9.077 1.00 79.12 108 ASP A N 1
ATOM 855 C CA . ASP A 1 108 ? -17.271 -2.033 9.141 1.00 79.12 108 ASP A CA 1
ATOM 856 C C . ASP A 1 108 ? -15.746 -2.095 9.054 1.00 79.12 108 ASP A C 1
ATOM 858 O O . ASP A 1 108 ? -15.156 -2.292 7.984 1.00 79.12 108 ASP A O 1
ATOM 862 N N . MET A 1 109 ? -15.091 -2.050 10.211 1.00 78.25 109 MET A N 1
ATOM 863 C CA . MET A 1 109 ? -13.639 -2.203 10.284 1.00 78.25 109 MET A CA 1
ATOM 864 C C . MET A 1 109 ? -13.137 -3.530 9.684 1.00 78.25 109 MET A C 1
ATOM 866 O O . MET A 1 109 ? -12.128 -3.546 8.979 1.00 78.25 109 MET A O 1
ATOM 870 N N . LEU A 1 110 ? -13.831 -4.651 9.916 1.00 75.12 110 LEU A N 1
ATOM 871 C CA . LEU A 1 110 ? -13.397 -5.957 9.406 1.00 75.12 110 LEU A CA 1
ATOM 872 C C . LEU A 1 110 ? -13.374 -5.997 7.871 1.00 75.12 110 LEU A C 1
ATOM 874 O O . LEU A 1 110 ? -12.446 -6.557 7.283 1.00 75.12 110 LEU A O 1
ATOM 878 N N . LEU A 1 111 ? -14.378 -5.396 7.224 1.00 79.50 111 LEU A N 1
ATOM 879 C CA . LEU A 1 111 ? -14.424 -5.289 5.768 1.00 79.50 111 LEU A CA 1
ATOM 880 C C . LEU A 1 111 ? -13.269 -4.416 5.275 1.00 79.50 111 LEU A C 1
ATOM 882 O O . LEU A 1 111 ? -12.525 -4.830 4.385 1.00 79.50 111 LEU A O 1
ATOM 886 N N . LEU A 1 112 ? -13.082 -3.253 5.902 1.00 83.38 112 LEU A N 1
ATOM 887 C CA . LEU A 1 112 ? -12.052 -2.299 5.518 1.00 83.38 112 LEU A CA 1
ATOM 888 C C . LEU A 1 112 ? -10.641 -2.884 5.654 1.00 83.38 112 LEU A C 1
ATOM 890 O O . LEU A 1 112 ? -9.865 -2.818 4.704 1.00 83.38 112 LEU A O 1
ATOM 894 N N . ALA A 1 113 ? -10.321 -3.516 6.785 1.00 82.44 113 ALA A N 1
ATOM 895 C CA . ALA A 1 113 ? -9.031 -4.167 7.018 1.00 82.44 113 ALA A CA 1
ATOM 896 C C . ALA A 1 113 ? -8.786 -5.339 6.052 1.00 82.44 113 ALA A C 1
ATOM 898 O O . ALA A 1 113 ? -7.666 -5.545 5.583 1.00 82.44 113 ALA A O 1
ATOM 899 N N . THR A 1 114 ? -9.836 -6.095 5.712 1.00 82.12 114 THR A N 1
ATOM 900 C CA . THR A 1 114 ? -9.723 -7.197 4.746 1.00 82.12 114 THR A CA 1
ATOM 901 C C . THR A 1 114 ? -9.419 -6.660 3.350 1.00 82.12 114 THR A C 1
ATOM 903 O O . THR A 1 114 ? -8.534 -7.192 2.683 1.00 82.12 114 THR A O 1
ATOM 906 N N . VAL A 1 115 ? -10.088 -5.590 2.908 1.00 84.69 115 VAL A N 1
ATOM 907 C CA . VAL A 1 115 ? -9.825 -4.953 1.605 1.00 84.69 115 VAL A CA 1
ATOM 908 C C . VAL A 1 115 ? -8.421 -4.342 1.568 1.00 84.69 115 VAL A C 1
ATOM 910 O O . VAL A 1 115 ? -7.631 -4.649 0.677 1.00 84.69 115 VAL A O 1
ATOM 913 N N . THR A 1 116 ? -8.068 -3.517 2.551 1.00 87.44 116 THR A N 1
ATOM 914 C CA . THR A 1 116 ? -6.783 -2.801 2.553 1.00 87.44 116 THR A CA 1
ATOM 915 C C . THR A 1 116 ? -5.579 -3.720 2.769 1.00 87.44 116 THR A C 1
ATOM 917 O O . THR A 1 116 ? -4.491 -3.397 2.300 1.00 87.44 116 THR A O 1
ATOM 920 N N . GLY A 1 117 ? -5.753 -4.882 3.406 1.00 84.75 117 GLY A N 1
ATOM 921 C CA . GLY A 1 117 ? -4.695 -5.885 3.548 1.00 84.75 117 GLY A CA 1
ATOM 922 C C . GLY A 1 117 ? -4.537 -6.805 2.333 1.00 84.75 117 GLY A C 1
ATOM 923 O O . GLY A 1 117 ? -3.417 -7.122 1.936 1.00 84.75 117 GLY A O 1
ATOM 924 N N . SER A 1 118 ? -5.644 -7.243 1.725 1.00 85.31 118 SER A N 1
ATOM 925 C CA . SER A 1 118 ? -5.609 -8.273 0.676 1.00 85.31 118 SER A CA 1
ATOM 926 C C . SER A 1 118 ? -5.231 -7.739 -0.706 1.00 85.31 118 SER A C 1
ATOM 928 O O . SER A 1 118 ? -4.359 -8.316 -1.356 1.00 85.31 118 SER A O 1
ATOM 930 N N . TYR A 1 119 ? -5.831 -6.632 -1.158 1.00 86.88 119 TYR A N 1
ATOM 931 C CA . TYR A 1 119 ? -5.615 -6.131 -2.521 1.00 86.88 119 TYR A CA 1
ATOM 932 C C . TYR A 1 119 ? -4.193 -5.569 -2.717 1.00 86.88 119 TYR A C 1
ATOM 934 O O . TYR A 1 119 ? -3.483 -6.060 -3.601 1.00 86.88 119 TYR A O 1
ATOM 942 N N . PRO A 1 120 ? -3.702 -4.626 -1.884 1.00 88.62 120 PRO A N 1
ATOM 943 C CA . PRO A 1 120 ? -2.304 -4.199 -1.945 1.00 88.62 120 PRO A CA 1
ATOM 944 C C . PRO A 1 120 ? -1.326 -5.336 -1.629 1.00 88.62 120 PRO A C 1
ATOM 946 O O . PRO A 1 120 ? -0.253 -5.392 -2.227 1.00 88.62 120 PRO A O 1
ATOM 949 N N . GLY A 1 121 ? -1.701 -6.266 -0.740 1.00 87.50 121 GLY A N 1
ATOM 950 C CA . GLY A 1 121 ? -0.888 -7.430 -0.384 1.00 87.50 121 GLY A CA 1
ATOM 951 C C . GLY A 1 121 ? -0.549 -8.305 -1.592 1.00 87.50 121 GLY A C 1
ATOM 952 O O . GLY A 1 121 ? 0.626 -8.587 -1.824 1.00 87.50 121 GLY A O 1
ATOM 953 N N . VAL A 1 122 ? -1.545 -8.655 -2.417 1.00 87.94 122 VAL A N 1
ATOM 954 C CA . VAL A 1 122 ? -1.317 -9.406 -3.668 1.00 87.94 122 VAL A CA 1
ATOM 955 C C . VAL A 1 122 ? -0.418 -8.626 -4.630 1.00 87.94 122 VAL A C 1
ATOM 957 O O . VAL A 1 122 ? 0.480 -9.204 -5.247 1.00 87.94 122 VAL A O 1
ATOM 960 N N . GLY A 1 123 ? -0.619 -7.310 -4.734 1.00 87.12 123 GLY A N 1
ATOM 961 C CA . GLY A 1 123 ? 0.225 -6.446 -5.554 1.00 87.12 123 GLY A CA 1
ATOM 962 C C . GLY A 1 123 ? 1.693 -6.501 -5.124 1.00 87.12 123 GLY A C 1
ATOM 963 O O . GLY A 1 123 ? 2.573 -6.829 -5.919 1.00 87.12 123 GLY A O 1
ATOM 964 N N . VAL A 1 124 ? 1.970 -6.241 -3.849 1.00 90.00 124 VAL A N 1
ATOM 965 C CA . VAL A 1 124 ? 3.349 -6.185 -3.347 1.00 90.00 124 VAL A CA 1
ATOM 966 C C . VAL A 1 124 ? 4.021 -7.560 -3.362 1.00 90.00 124 VAL A C 1
ATOM 968 O O . VAL A 1 124 ? 5.195 -7.655 -3.712 1.00 90.00 124 VAL A O 1
ATOM 971 N N . GLN A 1 125 ? 3.296 -8.627 -3.024 1.00 88.12 125 GLN A N 1
ATOM 972 C CA . GLN A 1 125 ? 3.877 -9.967 -2.885 1.00 88.12 125 GLN A CA 1
ATOM 973 C C . GLN A 1 125 ? 4.045 -10.708 -4.216 1.00 88.12 125 GLN A C 1
ATOM 975 O O . GLN A 1 125 ? 5.002 -11.466 -4.359 1.00 88.12 125 GLN A O 1
ATOM 980 N N . PHE A 1 126 ? 3.155 -10.499 -5.191 1.00 88.06 126 PHE A N 1
ATOM 981 C CA . PHE A 1 126 ? 3.189 -11.238 -6.459 1.00 88.06 126 PHE A CA 1
ATOM 982 C C . PHE A 1 126 ? 3.449 -10.344 -7.672 1.00 88.06 126 PHE A C 1
ATOM 984 O O . PHE A 1 126 ? 4.246 -10.712 -8.536 1.00 88.06 126 PHE A O 1
ATOM 991 N N . LEU A 1 127 ? 2.827 -9.164 -7.746 1.00 86.94 127 LEU A N 1
ATOM 992 C CA . LEU A 1 127 ? 2.922 -8.308 -8.932 1.00 86.94 127 LEU A CA 1
ATOM 993 C C . LEU A 1 127 ? 4.286 -7.611 -9.032 1.00 86.94 127 LEU A C 1
ATOM 995 O O . LEU A 1 127 ? 4.913 -7.665 -10.091 1.00 86.94 127 LEU A O 1
ATOM 999 N N . ILE A 1 128 ? 4.775 -7.006 -7.942 1.00 89.56 128 ILE A N 1
ATOM 1000 C CA . ILE A 1 128 ? 6.062 -6.286 -7.941 1.00 89.56 128 ILE A CA 1
ATOM 1001 C C . ILE A 1 128 ? 7.237 -7.211 -8.312 1.00 89.56 128 ILE A C 1
ATOM 1003 O O . ILE A 1 128 ? 7.976 -6.862 -9.239 1.00 89.56 128 ILE A O 1
ATOM 1007 N N . PRO A 1 129 ? 7.415 -8.400 -7.694 1.00 87.81 129 PRO A N 1
ATOM 1008 C CA . PRO A 1 129 ? 8.502 -9.304 -8.065 1.00 87.81 129 PRO A CA 1
ATOM 1009 C C . PRO A 1 129 ? 8.411 -9.766 -9.522 1.00 87.81 129 PRO A C 1
ATOM 1011 O O . PRO A 1 129 ? 9.431 -9.839 -10.203 1.00 87.81 129 PRO A O 1
ATOM 1014 N N . CYS A 1 130 ? 7.201 -10.017 -10.037 1.00 87.88 130 CYS A N 1
ATOM 1015 C CA . CYS A 1 130 ? 7.017 -10.395 -11.439 1.00 87.88 130 CYS A CA 1
ATOM 1016 C C . CYS A 1 130 ? 7.454 -9.285 -12.395 1.00 87.88 130 CYS A C 1
ATOM 1018 O O . CYS A 1 130 ? 8.209 -9.551 -13.331 1.00 87.88 130 CYS A O 1
ATOM 1020 N N . LEU A 1 131 ? 7.025 -8.044 -12.153 1.00 88.12 131 LEU A N 1
ATOM 1021 C CA . LEU A 1 131 ? 7.424 -6.899 -12.973 1.00 88.12 131 LEU A CA 1
ATOM 1022 C C . LEU A 1 131 ? 8.943 -6.712 -12.948 1.00 88.12 131 LEU A C 1
ATOM 1024 O O . LEU A 1 131 ? 9.557 -6.567 -14.004 1.00 88.12 131 LEU A O 1
ATOM 1028 N N . LEU A 1 132 ? 9.562 -6.806 -11.770 1.00 89.69 132 LEU A N 1
ATOM 1029 C CA . LEU A 1 132 ? 11.013 -6.705 -11.621 1.00 89.69 132 LE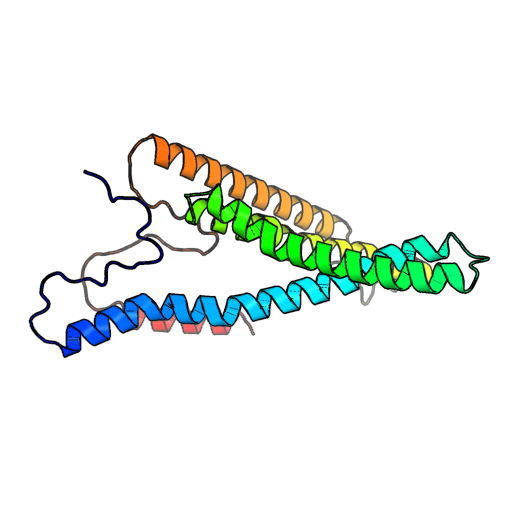U A CA 1
ATOM 1030 C C . LEU A 1 132 ? 11.740 -7.791 -12.424 1.00 89.69 132 LEU A C 1
ATOM 1032 O O . LEU A 1 132 ? 12.719 -7.500 -13.114 1.00 89.69 132 LEU A O 1
ATOM 1036 N N . VAL A 1 133 ? 11.242 -9.029 -12.410 1.00 89.12 133 VAL A N 1
ATOM 1037 C CA . VAL A 1 133 ? 11.816 -10.129 -13.199 1.00 89.12 133 VAL A CA 1
ATOM 1038 C C . VAL A 1 133 ? 11.655 -9.888 -14.706 1.00 89.12 133 VAL A C 1
ATOM 1040 O O . VAL A 1 133 ? 12.582 -10.162 -15.466 1.00 89.12 133 VAL A O 1
ATOM 1043 N N . ILE A 1 134 ? 10.525 -9.344 -15.167 1.00 87.81 134 ILE A N 1
ATOM 1044 C CA . ILE A 1 134 ? 10.321 -9.011 -16.590 1.00 87.81 134 ILE A CA 1
ATOM 1045 C C . ILE A 1 134 ? 11.296 -7.916 -17.030 1.00 87.81 134 ILE A C 1
ATOM 1047 O O . ILE A 1 134 ? 12.004 -8.089 -18.026 1.00 87.81 134 ILE A O 1
ATOM 1051 N N . TYR A 1 135 ? 11.364 -6.814 -16.279 1.00 89.12 135 TYR A N 1
ATOM 1052 C CA . TYR A 1 135 ? 12.234 -5.688 -16.613 1.00 89.12 135 TYR A CA 1
ATOM 1053 C C . TYR A 1 135 ? 13.712 -6.063 -16.539 1.00 89.12 135 TYR A C 1
ATOM 1055 O O . TYR A 1 135 ? 14.452 -5.746 -17.462 1.00 89.12 135 TYR A O 1
ATOM 1063 N N . SER A 1 136 ? 14.138 -6.806 -15.517 1.00 87.38 136 SER A N 1
ATOM 1064 C CA . SER A 1 136 ? 15.531 -7.261 -15.400 1.00 87.38 136 SER A CA 1
ATOM 1065 C C . SER A 1 136 ? 15.934 -8.224 -16.518 1.00 87.38 136 SER A C 1
ATOM 1067 O O . SER A 1 136 ? 17.028 -8.090 -17.060 1.00 87.38 136 SER A O 1
ATOM 1069 N N . ARG A 1 137 ? 15.055 -9.151 -16.935 1.00 85.25 137 ARG A N 1
ATOM 1070 C CA . ARG A 1 137 ? 15.327 -10.037 -18.083 1.00 85.25 137 ARG A CA 1
ATOM 1071 C C . ARG A 1 137 ? 15.440 -9.263 -19.390 1.00 85.25 137 ARG A C 1
ATOM 1073 O O . ARG A 1 137 ? 16.297 -9.593 -20.203 1.00 85.25 137 ARG A O 1
ATOM 1080 N N . ASN A 1 138 ? 14.577 -8.275 -19.612 1.00 85.19 138 ASN A N 1
ATOM 1081 C CA . ASN A 1 138 ? 14.636 -7.449 -20.818 1.00 85.19 138 ASN A CA 1
ATOM 1082 C C . ASN A 1 138 ? 15.872 -6.537 -20.805 1.00 85.19 138 ASN A C 1
ATOM 1084 O O . ASN A 1 138 ? 16.564 -6.452 -21.812 1.00 85.19 138 ASN A O 1
ATOM 1088 N N . TYR A 1 139 ? 16.201 -5.943 -19.657 1.00 87.81 139 TYR A N 1
ATOM 1089 C CA . TYR A 1 139 ? 17.401 -5.127 -19.477 1.00 87.81 139 TYR A CA 1
ATOM 1090 C C . TYR A 1 139 ? 18.680 -5.940 -19.714 1.00 87.81 139 TYR A C 1
ATOM 1092 O O . TYR A 1 139 ? 19.503 -5.568 -20.541 1.00 87.81 139 TYR A O 1
ATOM 1100 N N . ALA A 1 140 ? 18.808 -7.113 -19.085 1.00 83.94 140 ALA A N 1
ATOM 1101 C CA . ALA A 1 140 ? 19.962 -7.989 -19.277 1.00 83.94 140 ALA A CA 1
ATOM 1102 C C . ALA A 1 140 ? 20.117 -8.455 -20.736 1.00 83.94 140 ALA A C 1
ATOM 1104 O O . ALA A 1 140 ? 21.234 -8.577 -21.226 1.00 83.94 140 ALA A O 1
ATOM 1105 N N . LYS A 1 141 ? 19.011 -8.690 -21.455 1.00 81.81 141 LYS A N 1
ATOM 1106 C CA . LYS A 1 141 ? 19.062 -9.032 -22.886 1.00 81.81 141 LYS A CA 1
ATOM 1107 C C . LYS A 1 141 ? 19.571 -7.881 -23.748 1.00 81.81 141 LYS A C 1
ATOM 1109 O O . LYS A 1 141 ? 20.339 -8.137 -24.668 1.00 81.81 141 LYS A O 1
ATOM 1114 N N . ASN A 1 142 ? 19.141 -6.658 -23.450 1.00 84.81 142 ASN A N 1
ATOM 1115 C CA . ASN A 1 142 ? 19.522 -5.474 -24.214 1.00 84.81 142 ASN A CA 1
ATOM 1116 C C . ASN A 1 142 ? 20.989 -5.086 -23.979 1.00 84.81 142 ASN A C 1
ATOM 1118 O O . ASN A 1 142 ? 21.666 -4.700 -24.925 1.00 84.81 142 ASN A O 1
ATOM 1122 N N . GLU A 1 143 ? 21.485 -5.228 -22.747 1.00 84.81 143 GLU A N 1
ATOM 1123 C CA . GLU A 1 143 ? 22.857 -4.842 -22.391 1.00 84.81 143 GLU A CA 1
ATOM 1124 C C . GLU A 1 143 ? 23.898 -5.913 -22.743 1.00 84.81 143 GLU A C 1
ATO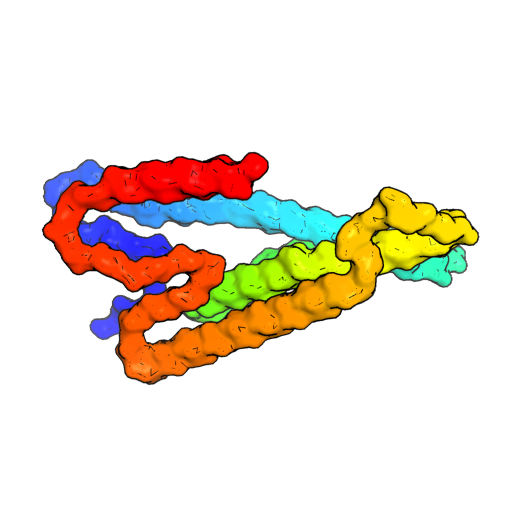M 1126 O O . GLU A 1 143 ? 24.997 -5.578 -23.180 1.00 84.81 143 GLU A O 1
ATOM 1131 N N . LEU A 1 144 ? 23.594 -7.209 -22.563 1.00 79.38 144 LEU A N 1
ATOM 1132 C CA . LEU A 1 144 ? 24.626 -8.238 -22.710 1.00 79.38 144 LEU A CA 1
ATOM 1133 C C . LEU A 1 144 ? 24.884 -8.678 -24.158 1.00 79.38 144 LEU A C 1
ATOM 1135 O O . LEU A 1 144 ? 25.993 -9.112 -24.404 1.00 79.38 144 LEU A O 1
ATOM 1139 N N . ASN A 1 145 ? 23.963 -8.566 -25.126 1.00 69.94 145 ASN A N 1
ATOM 1140 C CA . ASN A 1 145 ? 24.151 -8.912 -26.562 1.00 69.94 145 ASN A CA 1
ATOM 1141 C C . ASN A 1 145 ? 24.796 -10.284 -26.928 1.00 69.94 145 ASN A C 1
ATOM 1143 O O . ASN A 1 145 ? 24.848 -10.634 -28.106 1.00 69.94 145 ASN A O 1
ATOM 1147 N N . PHE A 1 146 ? 25.236 -11.104 -25.969 1.00 72.31 146 PHE A N 1
ATOM 1148 C CA . PHE A 1 146 ? 25.733 -12.466 -26.143 1.00 72.31 146 PHE A CA 1
ATOM 1149 C C . PHE A 1 146 ? 24.850 -13.458 -25.367 1.00 72.31 146 PHE A C 1
ATOM 1151 O O . PHE A 1 146 ? 24.389 -13.158 -24.260 1.00 72.31 146 PHE A O 1
ATOM 1158 N N . PRO A 1 147 ? 24.573 -14.652 -25.922 1.00 67.25 147 PRO A N 1
ATOM 1159 C CA . PRO A 1 147 ? 23.727 -15.638 -25.263 1.00 67.25 147 PRO A CA 1
ATOM 1160 C C . PRO A 1 147 ? 24.416 -16.193 -24.009 1.00 67.25 147 PRO A C 1
ATOM 1162 O O . PRO A 1 147 ? 25.529 -16.713 -24.077 1.00 67.25 147 PRO A O 1
ATOM 1165 N N . VAL A 1 148 ? 23.738 -16.110 -22.859 1.00 67.12 148 VAL A N 1
ATOM 1166 C CA . VAL A 1 148 ? 24.235 -16.666 -21.591 1.00 67.12 148 VAL A CA 1
ATOM 1167 C C . VAL A 1 148 ? 24.398 -18.190 -21.735 1.00 67.12 148 VAL A C 1
ATOM 1169 O O . VAL A 1 148 ? 23.440 -18.866 -22.122 1.00 67.12 148 VAL A O 1
ATOM 1172 N N . PRO A 1 149 ? 25.580 -18.763 -21.432 1.00 69.69 149 PRO A N 1
ATOM 1173 C CA . PRO A 1 149 ? 25.799 -20.203 -21.522 1.00 69.69 149 PRO A CA 1
ATOM 1174 C C . PRO A 1 149 ? 24.819 -20.980 -20.631 1.00 69.69 149 PRO A C 1
ATOM 1176 O O . PRO A 1 149 ? 24.733 -20.736 -19.428 1.00 69.69 149 PRO A O 1
ATOM 1179 N N . LYS A 1 150 ? 24.133 -21.988 -21.191 1.00 69.06 150 LYS A N 1
ATOM 1180 C CA . LYS A 1 150 ? 23.112 -22.797 -20.485 1.00 69.06 150 LYS A CA 1
ATOM 1181 C C . LYS A 1 150 ? 23.626 -23.577 -19.264 1.00 69.06 150 LYS A C 1
ATOM 1183 O O . LYS A 1 150 ? 22.831 -24.105 -18.497 1.00 69.06 150 LYS A O 1
ATOM 1188 N N . LYS A 1 151 ? 24.945 -23.653 -19.065 1.00 70.94 151 LYS A N 1
ATOM 1189 C CA . LYS A 1 151 ? 25.586 -24.417 -17.983 1.00 70.94 151 LYS A CA 1
ATOM 1190 C C . LYS A 1 151 ? 25.306 -23.851 -16.579 1.00 70.94 151 LYS A C 1
ATOM 1192 O O . LYS A 1 151 ? 25.365 -24.607 -15.618 1.00 70.94 151 LYS A O 1
ATOM 1197 N N . TYR A 1 152 ? 24.969 -22.561 -16.471 1.00 67.50 152 TYR A N 1
ATOM 1198 C CA . TYR A 1 152 ? 24.609 -21.884 -15.212 1.00 67.50 152 TYR A CA 1
ATOM 1199 C C . TYR A 1 152 ? 23.191 -21.288 -15.248 1.00 67.50 152 TYR A C 1
ATOM 1201 O O . TYR A 1 152 ? 22.881 -20.349 -14.514 1.00 67.50 152 TYR A O 1
ATOM 1209 N N . ALA A 1 153 ? 22.330 -21.797 -16.134 1.00 65.25 153 ALA A N 1
ATOM 1210 C CA . ALA A 1 153 ? 20.967 -21.307 -16.267 1.00 65.25 153 ALA A CA 1
ATOM 1211 C C . ALA A 1 153 ? 20.121 -21.707 -15.049 1.00 65.25 153 ALA A C 1
ATOM 1213 O O . ALA A 1 153 ? 20.102 -22.859 -14.620 1.00 65.25 153 ALA A O 1
ATOM 1214 N N . SER A 1 154 ? 19.416 -20.728 -14.487 1.00 74.00 154 SER A N 1
ATOM 1215 C CA . SER A 1 154 ? 18.505 -20.941 -13.367 1.00 74.00 154 SER A CA 1
ATOM 1216 C C . SER A 1 154 ? 17.277 -21.750 -13.811 1.00 74.00 154 SER A C 1
ATOM 1218 O O . SER A 1 154 ? 16.764 -21.509 -14.906 1.00 74.00 154 SER A O 1
ATOM 1220 N N . PRO A 1 155 ? 16.713 -22.626 -12.955 1.00 68.81 155 PRO A N 1
ATOM 1221 C CA . PRO A 1 155 ? 15.445 -23.316 -13.231 1.00 68.81 155 PRO A CA 1
ATOM 1222 C C . PRO A 1 155 ? 14.271 -22.351 -13.486 1.00 68.81 155 PRO A C 1
ATOM 1224 O O . PRO A 1 155 ? 13.242 -22.742 -14.035 1.00 68.81 155 PRO A O 1
ATOM 1227 N N . PHE A 1 156 ? 14.433 -21.069 -13.147 1.00 67.25 156 PHE A N 1
ATOM 1228 C CA . PHE A 1 156 ? 13.469 -20.007 -13.417 1.00 67.25 156 PHE A CA 1
ATOM 1229 C C . PHE A 1 156 ? 13.675 -19.300 -14.764 1.00 67.25 156 PHE A C 1
ATOM 1231 O O . PHE A 1 156 ? 13.023 -18.289 -15.008 1.00 67.25 156 PHE A O 1
ATOM 1238 N N . GLU A 1 157 ? 14.538 -19.784 -15.662 1.00 73.62 157 GLU A N 1
ATOM 1239 C CA . GLU A 1 157 ? 14.774 -19.159 -16.977 1.00 73.62 157 GLU A CA 1
ATOM 1240 C C . GLU A 1 157 ? 13.484 -19.032 -17.807 1.00 73.62 157 GLU A C 1
ATOM 1242 O O . GLU A 1 157 ? 13.258 -18.027 -18.494 1.00 73.62 157 GLU A O 1
ATOM 1247 N N . SER A 1 158 ? 12.604 -20.033 -17.716 1.00 79.50 158 SER A N 1
ATOM 1248 C CA . SER A 1 158 ? 11.400 -20.091 -18.538 1.00 79.50 158 SER A CA 1
ATOM 1249 C C . SER A 1 158 ? 10.446 -18.921 -18.260 1.00 79.50 158 SER A C 1
ATOM 1251 O O . SER A 1 158 ? 10.320 -18.413 -17.141 1.00 79.50 158 SER A O 1
ATOM 1253 N N . ARG A 1 159 ? 9.746 -18.469 -19.307 1.00 74.50 159 ARG A N 1
ATOM 1254 C CA . ARG A 1 159 ? 8.678 -17.461 -19.180 1.00 74.50 159 ARG A CA 1
ATOM 1255 C C . ARG A 1 159 ? 7.408 -18.042 -18.543 1.00 74.50 159 ARG A C 1
ATOM 1257 O O . ARG A 1 159 ? 6.599 -17.287 -18.023 1.00 74.50 159 ARG A O 1
ATOM 1264 N N . TYR A 1 160 ? 7.261 -19.369 -18.528 1.00 83.38 160 TYR A N 1
ATOM 1265 C CA . TYR A 1 160 ? 6.106 -20.068 -17.957 1.00 83.38 160 TYR A CA 1
ATOM 1266 C C . TYR A 1 160 ? 5.938 -19.830 -16.457 1.00 83.38 160 TYR A C 1
ATOM 1268 O O . TYR A 1 160 ? 4.814 -19.676 -15.989 1.00 83.38 160 TYR A O 1
ATOM 1276 N N . TRP A 1 161 ? 7.038 -19.714 -15.713 1.00 83.19 161 TRP A N 1
ATOM 1277 C CA . TRP A 1 161 ? 6.976 -19.435 -14.278 1.00 83.19 161 TRP A CA 1
ATOM 1278 C C . TRP A 1 161 ? 6.352 -18.064 -13.961 1.00 83.19 161 TRP A C 1
ATOM 1280 O O . TRP A 1 161 ? 5.596 -17.936 -13.002 1.00 83.19 161 TRP A O 1
ATOM 1290 N N . LEU A 1 162 ? 6.581 -17.057 -14.812 1.00 83.69 162 LEU A N 1
ATOM 1291 C CA . LEU A 1 162 ? 5.940 -15.746 -14.672 1.00 83.69 162 LEU A CA 1
ATOM 1292 C C . LEU A 1 162 ? 4.424 -15.829 -14.882 1.00 83.69 162 LEU A C 1
ATOM 1294 O O . LEU A 1 162 ? 3.666 -15.259 -14.100 1.00 83.69 162 LEU A O 1
ATOM 1298 N N . TYR A 1 163 ? 3.975 -16.577 -15.895 1.00 85.06 163 TYR A N 1
ATOM 1299 C CA . TYR A 1 163 ? 2.546 -16.818 -16.112 1.00 85.06 163 TYR A CA 1
ATOM 1300 C C . TYR A 1 163 ? 1.917 -17.601 -14.955 1.00 85.06 163 TYR A C 1
ATOM 1302 O O . TYR A 1 163 ? 0.803 -17.281 -14.551 1.00 85.06 163 TYR A O 1
ATOM 1310 N N . ALA A 1 164 ? 2.634 -18.571 -14.378 1.00 86.94 164 ALA A N 1
ATOM 1311 C CA . ALA A 1 164 ? 2.164 -19.327 -13.219 1.00 86.94 164 ALA A CA 1
ATOM 1312 C C . ALA A 1 164 ? 1.942 -18.428 -11.990 1.00 86.94 164 ALA A C 1
ATOM 1314 O O . ALA A 1 164 ? 0.914 -18.553 -11.329 1.00 86.94 164 ALA A O 1
ATOM 1315 N N . ILE A 1 165 ? 2.846 -17.480 -11.712 1.00 86.81 165 ILE A N 1
ATOM 1316 C CA . ILE A 1 165 ? 2.656 -16.527 -10.605 1.00 86.81 165 ILE A CA 1
ATOM 1317 C C . ILE A 1 165 ? 1.526 -15.545 -10.900 1.00 86.81 165 ILE A C 1
ATOM 1319 O O . ILE A 1 165 ? 0.734 -15.244 -10.010 1.00 86.81 165 ILE A O 1
ATOM 1323 N N . PHE A 1 166 ? 1.414 -15.058 -12.136 1.00 85.88 166 PHE A N 1
ATOM 1324 C CA . PHE A 1 166 ? 0.328 -14.151 -12.506 1.00 85.88 166 PHE A CA 1
ATOM 1325 C C . PHE A 1 166 ? -1.043 -14.834 -12.382 1.00 85.88 166 PHE A C 1
ATOM 1327 O O . PHE A 1 166 ? -1.991 -14.253 -11.854 1.00 85.88 166 PHE A O 1
ATOM 1334 N N . LEU A 1 167 ? -1.127 -16.104 -12.788 1.00 89.25 167 LEU A N 1
ATOM 1335 C CA . LEU A 1 167 ? -2.306 -16.945 -12.593 1.00 89.25 167 LEU A CA 1
ATOM 1336 C C . LEU A 1 167 ? -2.593 -17.171 -11.103 1.00 89.25 167 LEU A C 1
ATOM 1338 O O . LEU A 1 167 ? -3.743 -17.075 -10.679 1.00 89.25 167 LEU A O 1
ATOM 1342 N N . TRP A 1 168 ? -1.560 -17.419 -10.296 1.00 86.69 168 TRP A N 1
ATOM 1343 C CA . TRP A 1 168 ? -1.696 -17.578 -8.847 1.00 86.69 168 TRP A CA 1
ATOM 1344 C C . TRP A 1 168 ? -2.182 -16.297 -8.156 1.00 86.69 168 TRP A C 1
ATOM 1346 O O . TRP A 1 168 ? -3.021 -16.347 -7.253 1.00 86.69 168 TRP A O 1
ATOM 1356 N N . ALA A 1 169 ? -1.709 -15.135 -8.607 1.00 87.56 169 ALA A N 1
ATOM 1357 C CA . ALA A 1 169 ? -2.178 -13.837 -8.141 1.00 87.56 169 ALA A CA 1
ATOM 1358 C C . ALA A 1 169 ? -3.658 -13.622 -8.497 1.00 87.56 169 ALA A C 1
ATOM 1360 O O . ALA A 1 169 ? -4.443 -13.237 -7.632 1.00 87.56 169 ALA A O 1
ATOM 1361 N N . ALA A 1 170 ? -4.061 -13.945 -9.731 1.00 87.69 170 ALA A N 1
ATOM 1362 C CA . ALA A 1 170 ? -5.460 -13.881 -10.154 1.00 87.69 170 ALA A CA 1
ATOM 1363 C C . ALA A 1 170 ? -6.349 -14.823 -9.325 1.00 87.69 170 ALA A C 1
ATOM 1365 O O . ALA A 1 170 ? -7.397 -14.407 -8.832 1.00 87.69 170 ALA A O 1
ATOM 1366 N N . PHE A 1 171 ? -5.900 -16.059 -9.094 1.00 88.44 171 PHE A N 1
ATOM 1367 C CA . PHE A 1 171 ? -6.586 -17.011 -8.221 1.00 88.44 171 PHE A CA 1
ATOM 1368 C C . PHE A 1 171 ? -6.745 -16.466 -6.794 1.00 88.44 171 PHE A C 1
ATOM 1370 O O . PHE A 1 171 ? -7.830 -16.534 -6.218 1.00 88.44 171 PHE A O 1
ATOM 1377 N N . SER A 1 172 ? -5.690 -15.859 -6.247 1.00 86.50 172 SER A N 1
ATOM 1378 C CA . SER A 1 172 ? -5.710 -15.260 -4.908 1.00 86.50 172 SER A CA 1
ATOM 1379 C C . SER A 1 172 ? -6.700 -14.095 -4.814 1.00 86.50 172 SER A C 1
ATOM 1381 O O . SER A 1 172 ? -7.441 -14.006 -3.836 1.00 86.50 172 SER A O 1
ATOM 1383 N N . ILE A 1 173 ? -6.777 -13.241 -5.842 1.00 86.12 173 ILE A N 1
ATOM 1384 C CA . ILE A 1 173 ? -7.761 -12.148 -5.914 1.00 86.12 173 ILE A CA 1
ATOM 1385 C C . ILE A 1 173 ? -9.182 -12.711 -5.953 1.00 86.12 173 ILE A C 1
ATOM 1387 O O . ILE A 1 173 ? -10.019 -12.281 -5.164 1.00 86.12 173 ILE A O 1
ATOM 1391 N N . VAL A 1 174 ? -9.449 -13.711 -6.800 1.00 87.88 174 VAL A N 1
ATOM 1392 C CA . VAL A 1 174 ? -10.770 -14.357 -6.875 1.00 87.88 174 VAL A CA 1
ATOM 1393 C C . VAL A 1 174 ? -11.167 -14.944 -5.520 1.00 87.88 174 VAL A C 1
ATOM 1395 O O . VAL A 1 174 ? -12.282 -14.709 -5.054 1.00 87.88 174 VAL A O 1
ATOM 1398 N N . MET A 1 175 ? -10.254 -15.645 -4.843 1.00 82.50 175 MET A N 1
ATOM 1399 C CA . MET A 1 175 ? -10.506 -16.206 -3.510 1.00 82.50 175 MET A CA 1
ATOM 1400 C C . MET A 1 175 ? -10.813 -15.122 -2.467 1.00 82.50 175 MET A C 1
ATOM 1402 O O . MET A 1 175 ? -11.738 -15.280 -1.667 1.00 82.50 175 MET A O 1
ATOM 1406 N N . VAL A 1 176 ? -10.098 -13.996 -2.496 1.00 82.88 176 VAL A N 1
ATOM 1407 C CA . VAL A 1 176 ? -10.370 -12.833 -1.635 1.00 82.88 176 VAL A CA 1
ATOM 1408 C C . VAL A 1 176 ? -11.748 -12.234 -1.930 1.00 82.88 176 VAL A C 1
ATOM 1410 O O . VAL A 1 176 ? -12.509 -11.958 -1.001 1.00 82.88 176 VAL A O 1
ATOM 1413 N N . THR A 1 177 ? -12.110 -12.065 -3.202 1.00 85.94 177 THR A N 1
ATOM 1414 C CA . THR A 1 177 ? -13.417 -11.525 -3.598 1.00 85.94 177 THR A CA 1
ATOM 1415 C C . THR A 1 177 ? -14.560 -12.447 -3.166 1.00 85.94 177 THR A C 1
ATOM 1417 O O . THR A 1 177 ? -15.552 -11.975 -2.608 1.00 85.94 177 THR A O 1
ATOM 1420 N N . LEU A 1 178 ? -14.413 -13.764 -3.344 1.00 84.19 178 LEU A N 1
ATOM 1421 C CA . LEU A 1 178 ? -15.393 -14.748 -2.875 1.00 84.19 178 LEU A CA 1
ATOM 1422 C C . LEU A 1 178 ? -15.544 -14.721 -1.350 1.00 84.19 178 LEU A C 1
ATOM 1424 O O . LEU A 1 178 ? -16.667 -14.784 -0.846 1.00 84.19 178 LEU A O 1
ATOM 1428 N N . ASN A 1 179 ? -14.438 -14.570 -0.618 1.00 82.31 179 ASN A N 1
ATOM 1429 C CA . ASN A 1 179 ? -14.466 -14.411 0.833 1.00 82.31 179 ASN A CA 1
ATOM 1430 C C . ASN A 1 179 ? -15.250 -13.157 1.254 1.00 82.31 179 ASN A C 1
ATOM 1432 O O . ASN A 1 179 ? -16.120 -13.240 2.120 1.00 82.31 179 ASN A O 1
ATOM 1436 N N . LEU A 1 180 ? -15.023 -12.015 0.596 1.00 79.00 180 LEU A N 1
ATOM 1437 C CA . LEU A 1 180 ? -15.794 -10.797 0.858 1.00 79.00 180 LEU A CA 1
ATOM 1438 C C . LEU A 1 180 ? -17.294 -11.004 0.627 1.00 79.00 180 LEU A C 1
ATOM 1440 O O . LEU A 1 180 ? -18.103 -10.629 1.474 1.00 79.00 180 LEU A O 1
ATOM 1444 N N . ILE A 1 181 ? -17.670 -11.634 -0.487 1.00 80.81 181 ILE A N 1
ATOM 1445 C CA . ILE A 1 181 ? -19.076 -11.923 -0.802 1.00 80.81 181 ILE A CA 1
ATOM 1446 C C . ILE A 1 181 ? -19.687 -12.854 0.256 1.00 80.81 181 ILE A C 1
ATOM 1448 O O . ILE A 1 181 ? -20.826 -12.645 0.680 1.00 80.81 181 ILE A O 1
ATOM 1452 N N . GLY A 1 182 ? -18.934 -13.855 0.717 1.00 75.31 182 GLY A N 1
ATOM 1453 C CA . GLY A 1 182 ? -19.348 -14.751 1.796 1.00 75.31 182 GLY A CA 1
ATOM 1454 C C . GLY A 1 182 ? -19.585 -14.018 3.119 1.00 75.31 182 GLY A C 1
ATOM 1455 O O . GLY A 1 182 ? -20.603 -14.253 3.773 1.00 75.31 182 GLY A O 1
ATOM 1456 N N . ILE A 1 183 ? -18.697 -13.089 3.486 1.00 68.25 183 ILE A N 1
ATOM 1457 C CA . ILE A 1 183 ? -18.836 -12.244 4.684 1.00 68.25 183 ILE A CA 1
ATOM 1458 C C . ILE A 1 183 ? -20.089 -11.363 4.581 1.00 68.25 183 ILE A C 1
ATOM 1460 O O . ILE A 1 183 ? -20.869 -11.291 5.531 1.00 68.25 183 ILE A O 1
ATOM 1464 N N . GLN A 1 184 ? -20.323 -10.742 3.422 1.00 69.38 184 GLN A N 1
ATOM 1465 C CA . GLN A 1 184 ? -21.484 -9.875 3.198 1.00 69.38 184 GLN A CA 1
ATOM 1466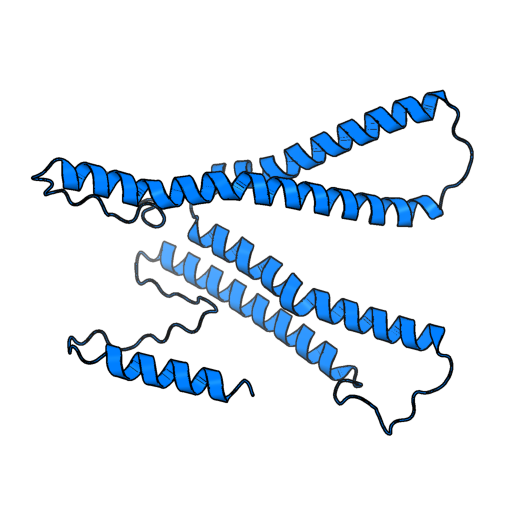 C C . GLN A 1 184 ? -22.808 -10.649 3.253 1.00 69.38 184 GLN A C 1
ATOM 1468 O O . GLN A 1 184 ? -23.746 -10.217 3.924 1.00 69.38 184 GLN A O 1
ATOM 1473 N N . LYS A 1 185 ? -22.880 -11.831 2.623 1.00 67.81 185 LYS A N 1
ATOM 1474 C CA . LYS A 1 185 ? -24.060 -12.710 2.722 1.00 67.81 185 LYS A CA 1
ATOM 1475 C C . LYS A 1 185 ? -24.329 -13.122 4.166 1.00 67.81 185 LYS A C 1
ATOM 1477 O O . LYS A 1 185 ? -25.453 -13.014 4.640 1.00 67.81 185 LYS A O 1
ATOM 1482 N N . LYS A 1 186 ? -23.282 -13.499 4.900 1.00 62.22 186 LYS A N 1
ATOM 1483 C CA . LYS A 1 186 ? -23.410 -13.906 6.301 1.00 62.22 186 LYS A CA 1
ATOM 1484 C C . LYS A 1 186 ? -23.904 -12.784 7.216 1.00 62.22 186 LYS A C 1
ATOM 1486 O O . LYS A 1 186 ? -24.688 -13.052 8.122 1.00 62.22 186 LYS A O 1
ATOM 1491 N N . LYS A 1 187 ? -23.484 -11.540 6.959 1.00 62.41 187 LYS A N 1
ATOM 1492 C CA . LYS A 1 187 ? -23.981 -10.354 7.670 1.00 62.41 187 LYS A CA 1
ATOM 1493 C C . LYS A 1 187 ? -25.479 -10.127 7.419 1.00 62.41 187 LYS A C 1
ATOM 1495 O O . LYS A 1 187 ? -26.186 -9.712 8.331 1.00 62.41 187 LYS A O 1
ATOM 1500 N N . ARG A 1 188 ? -25.964 -10.448 6.213 1.00 61.94 188 ARG A N 1
ATOM 1501 C CA . ARG A 1 188 ? -27.382 -10.351 5.829 1.00 61.94 188 ARG A CA 1
ATOM 1502 C C . ARG A 1 188 ? -28.259 -11.430 6.470 1.00 61.94 188 ARG A C 1
ATOM 1504 O O . ARG A 1 188 ? -29.395 -11.147 6.826 1.00 61.94 188 ARG A O 1
ATOM 1511 N N . ASP A 1 189 ? -27.726 -12.637 6.640 1.00 65.62 189 ASP A N 1
ATOM 1512 C CA . ASP A 1 189 ? -28.496 -13.803 7.092 1.00 65.62 189 ASP A CA 1
ATOM 1513 C C . ASP A 1 189 ? -28.536 -13.962 8.631 1.00 65.62 189 ASP A C 1
ATOM 1515 O O . ASP A 1 189 ? -29.003 -14.978 9.140 1.00 65.62 189 ASP A O 1
ATOM 1519 N N . GLY A 1 190 ? -28.030 -12.989 9.403 1.00 57.06 190 GLY A N 1
ATOM 1520 C CA . GLY A 1 190 ? -28.127 -12.952 10.874 1.00 57.06 190 GLY A CA 1
ATOM 1521 C C . GLY A 1 190 ? -27.353 -14.045 11.631 1.00 57.06 190 GLY A C 1
ATOM 1522 O O . GLY A 1 190 ? -27.325 -14.048 12.860 1.00 57.06 190 GLY A O 1
ATOM 1523 N N . ASN A 1 191 ? -26.688 -14.966 10.932 1.00 47.47 191 ASN A N 1
ATOM 1524 C CA . ASN A 1 191 ? -25.969 -16.077 11.542 1.00 47.47 191 ASN A CA 1
ATOM 1525 C C . ASN A 1 191 ? -24.532 -15.654 11.898 1.00 47.47 191 ASN A C 1
ATOM 1527 O O . ASN A 1 191 ? -23.617 -15.768 11.076 1.00 47.47 191 ASN A O 1
ATOM 1531 N N . GLN A 1 192 ? -24.324 -15.174 13.130 1.00 48.44 192 GLN A N 1
ATOM 1532 C CA . GLN A 1 192 ? -23.036 -14.711 13.682 1.00 48.44 192 GLN A CA 1
ATOM 1533 C C . GLN A 1 192 ? -21.997 -15.833 13.917 1.00 48.44 192 GLN A C 1
ATOM 1535 O O . GLN A 1 192 ? -21.251 -15.850 14.892 1.00 48.44 192 GLN A O 1
ATOM 1540 N N . GLY A 1 193 ? -21.887 -16.794 13.001 1.00 42.53 193 GLY A N 1
ATOM 1541 C CA . GLY A 1 193 ? -20.761 -17.721 12.973 1.00 42.53 193 GLY A CA 1
ATOM 1542 C C . GLY A 1 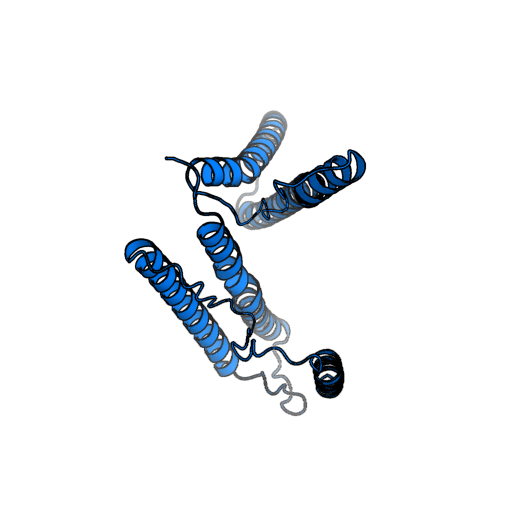193 ? -19.538 -17.050 12.347 1.00 42.53 193 GLY A C 1
ATOM 1543 O O . GLY A 1 193 ? -19.472 -16.858 11.141 1.00 42.53 193 GLY A O 1
ATOM 1544 N N . PHE A 1 194 ? -18.515 -16.721 13.110 1.00 44.84 194 PHE A N 1
ATOM 1545 C CA . PHE A 1 194 ? -17.295 -16.109 12.584 1.00 44.84 194 PHE A CA 1
ATOM 1546 C C . PHE A 1 194 ? -16.503 -17.078 11.671 1.00 44.84 194 PHE A C 1
ATOM 1548 O O . PHE A 1 194 ? -15.636 -17.828 12.127 1.00 44.84 194 PHE A O 1
ATOM 1555 N N . THR A 1 195 ? -16.804 -17.130 10.367 1.00 40.25 195 THR A N 1
ATOM 1556 C CA . THR A 1 195 ? -15.989 -17.876 9.393 1.00 40.25 195 THR A CA 1
ATOM 1557 C C . THR A 1 195 ? -14.864 -16.968 8.928 1.00 40.25 195 THR A C 1
ATOM 1559 O O . THR A 1 195 ? -14.978 -16.257 7.938 1.00 40.25 195 THR A O 1
ATOM 1562 N N . ARG A 1 196 ? -13.764 -16.995 9.682 1.00 38.66 196 ARG A N 1
ATOM 1563 C CA . ARG A 1 196 ? -12.466 -16.524 9.209 1.00 38.66 196 ARG A CA 1
ATOM 1564 C C . ARG A 1 196 ? -12.060 -17.360 7.998 1.00 38.66 196 ARG A C 1
ATOM 1566 O O . ARG A 1 196 ? -11.524 -18.446 8.178 1.00 38.66 196 ARG A O 1
ATOM 1573 N N . VAL A 1 197 ? -12.230 -16.843 6.788 1.00 38.06 197 VAL A N 1
ATOM 1574 C CA . VAL A 1 197 ? -11.208 -17.084 5.762 1.00 38.06 197 VAL A CA 1
ATOM 1575 C C . VAL A 1 197 ? -10.213 -15.943 5.921 1.00 38.06 197 VAL A C 1
ATOM 1577 O O . VAL A 1 197 ? -10.201 -14.952 5.200 1.00 38.06 197 VAL A O 1
ATOM 1580 N N . CYS A 1 198 ? -9.440 -16.039 6.997 1.00 37.00 198 CYS A N 1
ATOM 1581 C CA . CYS A 1 198 ? -8.168 -15.356 7.063 1.00 37.00 198 CYS A CA 1
ATOM 1582 C C . CYS A 1 198 ? -7.232 -16.223 6.221 1.00 37.00 198 CYS A C 1
ATOM 1584 O O . CYS A 1 198 ? -7.198 -17.438 6.419 1.00 37.00 198 CYS A O 1
ATOM 1586 N N . ILE A 1 199 ? -6.469 -15.630 5.305 1.00 35.81 199 ILE A N 1
ATOM 1587 C CA . ILE A 1 199 ? -5.287 -16.273 4.707 1.00 35.81 199 ILE A CA 1
ATOM 1588 C C . ILE A 1 199 ? -4.184 -16.290 5.783 1.00 35.81 199 ILE A C 1
ATOM 1590 O O . ILE A 1 199 ? -3.113 -15.718 5.654 1.00 35.81 199 ILE A O 1
ATOM 1594 N N . ILE A 1 200 ? -4.515 -16.884 6.921 1.00 35.47 200 ILE A N 1
ATOM 1595 C CA . ILE A 1 200 ? -3.631 -17.419 7.935 1.00 35.47 200 ILE A CA 1
ATOM 1596 C C . ILE A 1 200 ? -4.363 -18.695 8.300 1.00 35.47 200 ILE A C 1
ATOM 1598 O O . ILE A 1 200 ? -5.467 -18.632 8.843 1.00 35.47 200 ILE A O 1
ATOM 1602 N N . VAL A 1 201 ? -3.780 -19.822 7.900 1.00 35.44 201 VAL A N 1
ATOM 1603 C CA . VAL A 1 201 ? -4.185 -21.181 8.258 1.00 35.44 201 VAL A CA 1
ATOM 1604 C C . VAL A 1 201 ? -4.578 -21.181 9.737 1.00 35.44 201 VAL A C 1
ATOM 1606 O O . VAL A 1 201 ? -3.727 -21.191 10.620 1.00 35.44 201 VAL A O 1
ATOM 1609 N N . ARG A 1 202 ? -5.876 -21.071 10.024 1.00 36.62 202 ARG A N 1
ATOM 1610 C CA . ARG A 1 202 ? -6.423 -21.257 11.363 1.00 36.62 202 ARG A CA 1
ATOM 1611 C C . ARG A 1 202 ? -7.286 -22.489 11.276 1.00 36.62 202 ARG A C 1
ATOM 1613 O O . ARG A 1 202 ? -8.467 -22.423 10.941 1.00 36.62 202 ARG A O 1
ATOM 1620 N N . GLU A 1 203 ? -6.614 -23.603 11.514 1.00 35.12 203 GLU A N 1
ATOM 1621 C CA . GLU A 1 203 ? -7.205 -24.907 11.740 1.00 35.12 203 GLU A CA 1
ATOM 1622 C C . GLU A 1 203 ? -8.326 -24.749 12.775 1.00 35.12 203 GLU A C 1
ATOM 1624 O O . GLU A 1 203 ? -8.130 -24.230 13.878 1.00 35.12 203 GLU A O 1
ATOM 1629 N N . ARG A 1 204 ? -9.551 -25.089 12.372 1.00 40.75 204 ARG A N 1
ATOM 1630 C CA . ARG A 1 204 ? -10.669 -25.223 13.297 1.00 40.75 204 ARG A CA 1
ATOM 1631 C C . ARG A 1 204 ? -10.672 -26.662 13.790 1.00 40.75 204 ARG A C 1
ATOM 1633 O O . ARG A 1 204 ? -11.085 -27.546 13.050 1.00 40.75 204 ARG A O 1
ATOM 1640 N N . GLY A 1 205 ? -10.289 -26.876 15.040 1.00 36.72 205 GLY A N 1
ATOM 1641 C CA . GLY A 1 205 ? -10.486 -28.155 15.708 1.00 36.72 205 GLY A CA 1
ATOM 1642 C C . GLY A 1 205 ? -10.171 -28.072 17.196 1.00 36.72 205 GLY A C 1
ATOM 1643 O O . GLY A 1 205 ? -9.117 -27.581 17.567 1.00 36.72 205 GLY A O 1
ATOM 1644 N N . ALA A 1 206 ? -11.096 -28.580 18.011 1.00 30.45 206 ALA A N 1
ATOM 1645 C CA . ALA A 1 206 ? -10.937 -28.956 19.417 1.00 30.45 206 ALA A CA 1
ATOM 1646 C C . ALA A 1 206 ? -10.877 -27.837 20.480 1.00 30.45 206 ALA A C 1
ATOM 1648 O O . ALA A 1 206 ? -9.833 -27.519 21.036 1.00 30.45 206 ALA A O 1
ATOM 1649 N N . TYR A 1 207 ? -12.057 -27.355 20.889 1.00 33.91 207 TYR A N 1
ATOM 1650 C CA . TYR A 1 207 ? -12.297 -27.065 22.307 1.00 33.91 207 TYR A CA 1
ATOM 1651 C C . TYR A 1 207 ? -13.043 -28.257 22.912 1.00 33.91 207 TYR A C 1
ATOM 1653 O O . TYR A 1 207 ? -14.269 -28.283 22.957 1.00 33.91 207 TYR A O 1
ATOM 1661 N N . THR A 1 208 ? -12.292 -29.260 23.357 1.00 35.38 208 THR A N 1
ATOM 1662 C CA . THR A 1 208 ? -12.751 -30.218 24.370 1.00 35.38 208 THR A CA 1
ATOM 1663 C C . THR A 1 208 ? -11.743 -30.138 25.502 1.00 35.38 208 THR A C 1
ATOM 1665 O O . THR A 1 208 ? -10.556 -30.367 25.284 1.00 35.38 208 THR A O 1
ATOM 1668 N N . GLY A 1 209 ? -12.203 -29.695 26.671 1.00 37.81 209 GLY A N 1
ATOM 1669 C CA . GLY A 1 209 ? -11.368 -29.319 27.806 1.00 37.81 209 GLY A CA 1
ATOM 1670 C C . GLY A 1 209 ? -10.549 -30.471 28.376 1.00 37.81 209 GLY A C 1
ATOM 1671 O O . GLY A 1 209 ? -11.002 -31.147 29.292 1.00 37.81 209 GLY A O 1
ATOM 1672 N N . ASN A 1 210 ? -9.321 -30.631 27.889 1.00 36.53 210 ASN A N 1
ATOM 1673 C CA . ASN A 1 210 ? -8.273 -31.341 28.603 1.00 36.53 210 ASN A CA 1
ATOM 1674 C C . ASN A 1 210 ? -6.960 -30.546 28.514 1.00 36.53 210 ASN A C 1
ATOM 1676 O O . ASN A 1 210 ? -6.634 -29.963 27.479 1.00 36.53 210 ASN A O 1
ATOM 1680 N N . SER A 1 211 ? -6.243 -30.465 29.630 1.00 41.09 211 SER A N 1
ATOM 1681 C CA . SER A 1 211 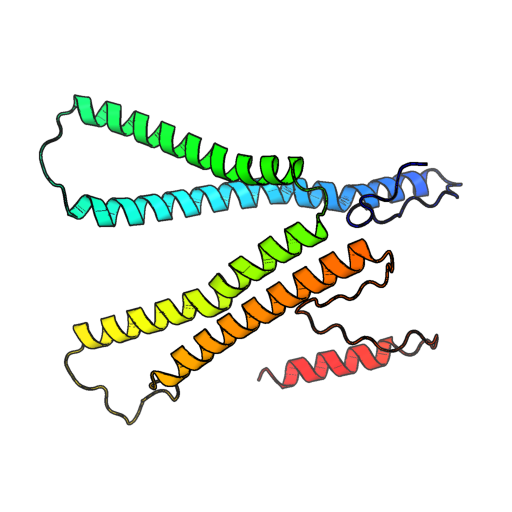? -5.156 -29.519 29.927 1.00 41.09 211 SER A CA 1
ATOM 1682 C C . SER A 1 211 ? -3.814 -29.786 29.220 1.00 41.09 211 SER A C 1
ATOM 1684 O O . SER A 1 211 ? -2.801 -29.207 29.601 1.00 41.09 211 SER A O 1
ATOM 1686 N N . ASP A 1 212 ? -3.794 -30.590 28.156 1.00 40.47 212 ASP A N 1
ATOM 1687 C CA . ASP A 1 212 ? -2.554 -31.119 27.557 1.00 40.47 212 ASP A CA 1
ATOM 1688 C C . ASP A 1 212 ? -2.019 -30.306 26.357 1.00 40.47 212 ASP A C 1
ATOM 1690 O O . ASP A 1 212 ? -1.046 -30.684 25.705 1.00 40.47 212 ASP A O 1
ATOM 1694 N N . TRP A 1 213 ? -2.614 -29.147 26.061 1.00 43.50 213 TRP A N 1
ATOM 1695 C CA . TRP A 1 213 ? -2.331 -28.369 24.845 1.00 43.50 213 TRP A CA 1
ATOM 1696 C C . TRP A 1 213 ? -0.934 -27.722 24.788 1.00 43.50 213 TRP A C 1
ATOM 1698 O O . TRP A 1 213 ? -0.456 -27.382 23.704 1.00 43.50 213 TRP A O 1
ATOM 1708 N N . TYR A 1 214 ? -0.251 -27.567 25.925 1.00 40.50 214 TYR A N 1
ATOM 1709 C CA . TYR A 1 214 ? 1.082 -26.952 25.970 1.00 40.50 214 TYR A CA 1
ATOM 1710 C C . TYR A 1 214 ? 2.181 -27.842 25.368 1.00 40.50 214 TYR A C 1
ATOM 1712 O O . TYR A 1 214 ? 3.147 -27.328 24.804 1.00 40.50 214 TYR A O 1
ATOM 1720 N N . ILE A 1 215 ? 2.035 -29.169 25.453 1.00 46.88 215 ILE A N 1
ATOM 1721 C CA . ILE A 1 215 ? 3.071 -30.119 25.016 1.00 46.88 215 ILE A CA 1
ATOM 1722 C C . ILE A 1 215 ? 3.034 -30.309 23.490 1.00 46.88 215 ILE A C 1
ATOM 1724 O O . ILE A 1 215 ? 4.081 -30.465 22.859 1.00 46.88 215 ILE A O 1
ATOM 1728 N N . GLU A 1 216 ? 1.856 -30.197 22.872 1.00 45.06 216 GLU A N 1
ATOM 1729 C CA . GLU A 1 216 ? 1.703 -30.367 21.422 1.00 45.06 216 GLU A CA 1
ATOM 1730 C C . GLU A 1 216 ? 2.107 -29.109 20.631 1.00 45.06 216 GLU A C 1
ATOM 1732 O O . GLU A 1 216 ? 2.704 -29.200 19.555 1.00 45.06 216 GLU A O 1
ATOM 1737 N N . ALA A 1 217 ? 1.916 -27.918 21.211 1.00 41.88 217 ALA A N 1
ATOM 1738 C CA . ALA A 1 217 ? 2.368 -26.658 20.618 1.00 41.88 217 ALA A CA 1
ATOM 1739 C C . ALA A 1 217 ? 3.906 -26.573 20.496 1.00 41.88 217 ALA A C 1
ATOM 1741 O O . ALA A 1 217 ? 4.425 -26.050 19.506 1.00 41.88 217 ALA A O 1
ATOM 1742 N N . ALA A 1 218 ? 4.651 -27.134 21.456 1.00 41.91 218 ALA A N 1
ATOM 1743 C CA . ALA A 1 218 ? 6.117 -27.154 21.427 1.00 41.91 218 ALA A CA 1
ATOM 1744 C C . ALA A 1 218 ? 6.681 -28.078 20.328 1.00 41.91 218 ALA A C 1
ATOM 1746 O O . ALA A 1 218 ? 7.733 -27.793 19.749 1.00 41.91 218 ALA A O 1
ATOM 1747 N N . ARG A 1 219 ? 5.960 -29.152 19.981 1.00 39.59 219 ARG A N 1
ATOM 1748 C CA . ARG A 1 219 ? 6.373 -30.120 18.952 1.00 39.59 219 ARG A CA 1
ATOM 1749 C C . ARG A 1 219 ? 6.247 -29.547 17.531 1.00 39.59 219 ARG A C 1
ATOM 1751 O O . ARG A 1 219 ? 7.103 -29.806 16.686 1.00 39.59 219 ARG A O 1
ATOM 1758 N N . HIS A 1 220 ? 5.248 -28.695 17.284 1.00 40.09 220 HIS A N 1
ATOM 1759 C CA . HIS A 1 220 ? 5.015 -28.074 15.972 1.00 40.09 220 HIS A CA 1
ATOM 1760 C C . HIS A 1 220 ? 5.948 -26.891 15.656 1.00 40.09 220 HIS A C 1
ATOM 1762 O O . HIS A 1 220 ? 6.315 -26.697 14.494 1.00 40.09 220 HIS A O 1
ATOM 1768 N N . VAL A 1 221 ? 6.408 -26.139 16.665 1.00 44.22 221 VAL A N 1
ATOM 1769 C CA . VAL A 1 221 ? 7.409 -25.067 16.468 1.00 44.22 221 VAL A CA 1
ATOM 1770 C C . VAL A 1 221 ? 8.775 -25.650 16.084 1.00 44.22 221 VAL A C 1
ATOM 1772 O O . VAL A 1 221 ? 9.477 -25.092 15.238 1.00 44.22 221 VAL A O 1
ATOM 1775 N N . HIS A 1 222 ? 9.126 -26.819 16.626 1.00 34.62 222 HIS A N 1
ATOM 1776 C CA . HIS A 1 222 ? 10.385 -27.493 16.305 1.00 34.62 222 HIS A CA 1
ATOM 1777 C C . HIS A 1 222 ? 10.412 -28.089 14.886 1.00 34.62 222 HIS A C 1
ATOM 1779 O O . HIS A 1 222 ? 11.474 -28.145 14.263 1.00 34.62 222 HIS A O 1
ATOM 1785 N N . LEU A 1 223 ? 9.252 -28.480 14.342 1.00 35.88 223 LEU A N 1
ATOM 1786 C CA . LEU A 1 223 ? 9.144 -29.034 12.988 1.00 35.88 223 LEU A CA 1
ATOM 1787 C C . LEU A 1 223 ? 9.254 -27.948 11.900 1.00 35.88 223 LEU A C 1
ATOM 1789 O O . LEU A 1 223 ? 9.857 -28.177 10.853 1.00 35.88 223 LEU A O 1
ATOM 1793 N N . PHE A 1 224 ? 8.756 -26.734 12.167 1.00 35.06 224 PHE A N 1
ATOM 1794 C CA . PHE A 1 224 ? 8.861 -25.603 11.233 1.00 35.06 224 PHE A CA 1
ATOM 1795 C C . PHE A 1 224 ? 10.279 -25.008 11.154 1.00 35.06 224 PHE A C 1
ATOM 1797 O O . PHE A 1 224 ? 10.664 -24.466 10.117 1.00 35.06 224 PHE A O 1
ATOM 1804 N N . ALA A 1 225 ? 11.083 -25.150 12.214 1.00 37.78 225 ALA A N 1
ATOM 1805 C CA . ALA A 1 225 ? 12.496 -24.764 12.208 1.00 37.78 225 ALA A CA 1
ATOM 1806 C C . ALA A 1 225 ? 13.382 -25.724 11.385 1.00 37.78 225 ALA A C 1
ATOM 1808 O O . ALA A 1 225 ? 14.440 -25.319 10.908 1.00 37.78 225 ALA A O 1
ATOM 1809 N N . LEU A 1 226 ? 12.946 -26.973 11.183 1.00 34.16 226 LEU A N 1
ATOM 1810 C CA . LEU A 1 226 ? 13.700 -28.001 10.454 1.00 34.16 226 L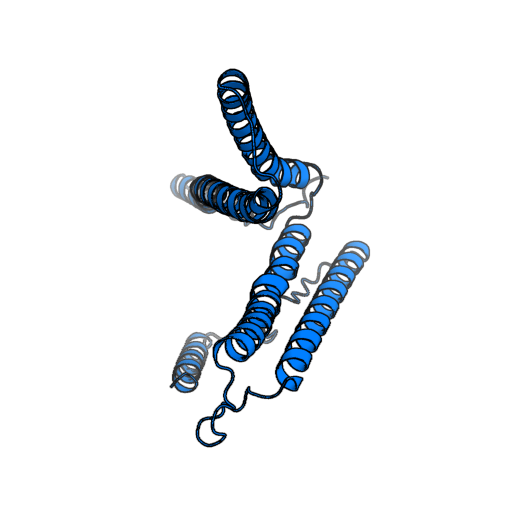EU A CA 1
ATOM 1811 C C . LEU A 1 226 ? 13.464 -27.994 8.936 1.00 34.16 226 LEU A C 1
ATOM 1813 O O . LEU A 1 226 ? 14.324 -28.456 8.199 1.00 34.16 226 LEU A O 1
ATOM 1817 N N . VAL A 1 227 ? 12.356 -27.421 8.454 1.00 38.84 227 VAL A N 1
ATOM 1818 C CA . VAL A 1 227 ? 12.066 -27.283 7.006 1.00 38.84 227 VAL A CA 1
ATOM 1819 C C . VAL A 1 227 ? 12.690 -26.008 6.406 1.00 38.84 227 VAL A C 1
ATOM 1821 O O . VAL A 1 227 ? 12.661 -25.794 5.197 1.00 38.84 227 VAL A O 1
ATOM 1824 N N . ARG A 1 228 ? 13.299 -25.156 7.242 1.00 36.22 228 ARG A N 1
ATOM 1825 C CA . ARG A 1 228 ? 14.003 -23.930 6.832 1.00 36.22 228 ARG A CA 1
ATOM 1826 C C . ARG A 1 228 ? 15.524 -24.026 7.022 1.00 36.22 228 ARG A C 1
ATOM 1828 O O . ARG A 1 228 ? 16.159 -23.033 7.380 1.00 36.22 228 ARG A O 1
ATOM 1835 N N . ARG A 1 229 ? 16.091 -25.213 6.794 1.00 35.94 229 ARG A N 1
ATOM 1836 C CA . ARG A 1 229 ? 17.517 -25.419 6.515 1.00 35.94 229 ARG A CA 1
ATOM 1837 C C . ARG A 1 229 ? 17.680 -26.133 5.187 1.00 35.94 229 ARG A C 1
ATOM 1839 O O . ARG A 1 229 ? 16.926 -27.102 4.966 1.00 35.94 229 ARG A O 1
#

Secondary structure (DSSP, 8-state):
----S-TTTS-----S---SHHHHHHHHHHHHHHHHHHHHHHHHHHHHHHHHHHHHHHHHHHHHHTT------HHHHHHHHHHHHHHHHHHHHHHHHHHHHHHHH---HHHHHHHHHHHHHHIIIIIHHHHHHHHHHHHHHHHH-SPPPGGG--TT-SSHHHHHHHHHHHHHHHHHHHHHHHHHHHHHTT--------SS----------S-HHHHHHHHHHHHHHTT-

Foldseek 3Di:
DDDPFDCPLQVCLPDVPCPDPVSVVVSVCVSCVVVVVCVVVVVVVLVVVLVVVLVVVCVVVVVVCVVDDDDDDPVVVVVVVVVSVVVSVVSSCCSVVVVVVCVVVDSDPPLVCLVVCQPVVLCVPQVVVLVVVVVVVVVCCVPVVDDDDPPPDDPPPDPVVSVVSVVVSVVSVVVSVVVSVVVVVCVVVVPPDPPDPPVPPDDDDDPDDDPPVVVVVVVVVVVVVVVVD